Protein AF-A0A945VVZ1-F1 (afdb_monomer_lite)

pLDDT: mean 90.2, std 10.88, range [43.56, 98.75]

Sequence (310 aa):
MKSRSVLFFGVYSFISRQVDQIGAGGFLILLGKAYTLLTLLITFLLIPLILTVRIVRPLILIRFGRLRSYRIGHFSANTEYYLCNKELSVHKRTFDLFYCIPPVCNIQLKKMYGRIINISRFNALLYRCNRMLPGYKDHEVPLGEWRDVNNLLERTKPHISFTNEEERRGRDALCGIGLSDSADFILFHARDSEYLDSFLTKRPRNHWRYHDYRDSNINNYLAAAEALAERGYYAFRMGAIVKGALDTANPKIVDYAIKYRTDFLDIYLLNKCKFFLGAFSGITNSAYDLFRKPIACVNTTHIEHMWTWH

Foldseek 3Di:
DVPVVVVVVVVVVVVVVLVVQCVVPPPVSVVVVVVVVVLVVVLVVCLVVVVVQVVCVVVAQEAFEEAAQLFQLSNLQLLLLLVLCVVVDPDHRYAYAYEYDPPGPFPVSVVQVVVVHHYDPVSVSVLVSLVVDPPSVSRYRCSDDSDDPPCSLVVDAFPGDDDPVLVVVLQVLCVVLPDDPPAAAEEEEFDDCFVVCVSPVVDPPVVCVVVHLLGDDPVVCVVVQVVVVVVRYQYEYDDCTDDDFDDDPDSSDHPCNPPPDDSSNLVVCLQRHQAYEYADDSSNVSSCSRHNHHYNHPSDDDPPPDDDDD

Radius of gyration: 24.2 Å; chains: 1; bounding box: 57×60×81 Å

Secondary structure (DSSP, 8-state):
-HHHHHHHHHHHHHHHHHHHHHHHHHHHHHHHHHHHHHHHHHHHHTHHHHHHHHHTTTT-EEEEEEE-TTSHHHHHHHHHHHHHHHHHS----EEEEEEEPSSPS-HHHHHHHHTTSEE-STHHHHHHHHHTSTTGGGGB-----SS-TT-TTTSS-------HHHHHHHHHHHHHHT--TT--EEEEE---SHHHHHHTTTS-GGGTGGGGGG---GGGGHHHHHHHHHTT-EEEEP-SS-SS------TTEE-HHHHT--HHHHHHHHHH-S-EEESS-HHHHHHHHHH---EEE-S---SS------

Structure (mmCIF, N/CA/C/O backbone):
data_AF-A0A945VVZ1-F1
#
_entry.id   AF-A0A945VVZ1-F1
#
loop_
_atom_site.group_PDB
_atom_site.id
_atom_site.type_symbol
_atom_site.label_atom_id
_atom_site.label_alt_id
_atom_site.label_comp_id
_atom_site.label_asym_id
_atom_site.label_entity_id
_atom_site.label_seq_id
_atom_site.pdbx_PDB_ins_code
_atom_site.Cartn_x
_atom_site.Cartn_y
_atom_site.Cartn_z
_atom_site.occupancy
_atom_site.B_iso_or_equiv
_atom_site.auth_seq_id
_atom_site.auth_comp_id
_atom_site.auth_asym_id
_atom_site.auth_atom_id
_atom_site.pdbx_PDB_model_num
ATOM 1 N N . MET A 1 1 ? 13.118 7.404 -54.144 1.00 50.03 1 MET A N 1
ATOM 2 C CA . MET A 1 1 ? 12.901 8.847 -53.864 1.00 50.03 1 MET A CA 1
ATOM 3 C C . MET A 1 1 ? 11.669 9.175 -53.001 1.00 50.03 1 MET A C 1
ATOM 5 O O . MET A 1 1 ? 11.778 10.107 -52.221 1.00 50.03 1 MET A O 1
ATOM 9 N N . LYS A 1 2 ? 10.551 8.424 -53.031 1.00 49.69 2 LYS A N 1
ATOM 10 C CA . LYS A 1 2 ? 9.337 8.709 -52.214 1.00 49.69 2 LYS A CA 1
ATOM 11 C C . LYS A 1 2 ? 9.477 8.570 -50.679 1.00 49.69 2 LYS A C 1
ATOM 13 O O . LYS A 1 2 ? 8.672 9.124 -49.948 1.00 49.69 2 LYS A O 1
ATOM 18 N N . SER A 1 3 ? 10.483 7.850 -50.177 1.00 54.00 3 SER A N 1
ATOM 19 C CA . SER A 1 3 ? 10.661 7.591 -48.732 1.00 54.00 3 SER A CA 1
ATOM 20 C C . SER A 1 3 ? 11.303 8.767 -47.966 1.00 54.00 3 SER A C 1
ATOM 22 O O . SER A 1 3 ? 10.937 9.034 -46.823 1.00 54.00 3 SER A O 1
ATOM 24 N N . ARG A 1 4 ? 12.205 9.531 -48.604 1.00 50.53 4 ARG A N 1
ATOM 25 C CA . ARG A 1 4 ? 12.899 10.666 -47.961 1.00 50.53 4 ARG A CA 1
ATOM 26 C C . ARG A 1 4 ? 11.985 11.873 -47.720 1.00 50.53 4 ARG A C 1
ATOM 28 O O . ARG A 1 4 ? 12.127 12.531 -46.696 1.00 50.53 4 ARG A O 1
ATOM 35 N N . SER A 1 5 ? 11.034 12.140 -48.618 1.00 56.75 5 SER A N 1
ATOM 36 C CA . SER A 1 5 ? 10.092 13.263 -48.492 1.00 56.75 5 SER A CA 1
ATOM 37 C C . SER A 1 5 ? 9.084 13.068 -47.354 1.00 56.75 5 SER A C 1
ATOM 39 O O . SER A 1 5 ? 8.778 14.015 -46.636 1.00 56.75 5 SER A O 1
ATOM 41 N N . VAL A 1 6 ? 8.623 11.832 -47.135 1.00 61.12 6 VAL A N 1
ATOM 42 C CA . VAL A 1 6 ? 7.687 11.485 -46.051 1.00 61.12 6 VAL A CA 1
ATOM 43 C C . VAL A 1 6 ? 8.349 11.631 -44.678 1.00 61.12 6 VAL A C 1
ATOM 45 O O . VAL A 1 6 ? 7.742 12.170 -43.753 1.00 61.12 6 VAL A O 1
ATOM 48 N N . LEU A 1 7 ? 9.613 11.214 -44.549 1.00 61.84 7 LEU A N 1
ATOM 49 C CA . LEU A 1 7 ? 10.372 11.353 -43.304 1.00 61.84 7 LEU A CA 1
ATOM 50 C C . LEU A 1 7 ? 10.604 12.830 -42.947 1.00 61.84 7 LEU A C 1
ATOM 52 O O . LEU A 1 7 ? 10.419 13.227 -41.799 1.00 61.84 7 LEU A O 1
ATOM 56 N N . PHE A 1 8 ? 10.958 13.650 -43.940 1.00 64.19 8 PHE A N 1
ATOM 57 C CA . PHE A 1 8 ? 11.211 15.079 -43.753 1.00 64.19 8 PHE A CA 1
ATOM 58 C C . PHE A 1 8 ? 9.942 15.835 -43.324 1.00 64.19 8 PHE A C 1
ATOM 60 O O . PHE A 1 8 ? 9.977 16.622 -42.379 1.00 64.19 8 PHE A O 1
ATOM 67 N N . PHE A 1 9 ? 8.799 15.523 -43.945 1.00 69.31 9 PHE A N 1
ATOM 68 C CA . PHE A 1 9 ? 7.498 16.082 -43.566 1.00 69.31 9 PHE A CA 1
ATOM 69 C C . PHE A 1 9 ? 7.075 15.655 -42.148 1.00 69.31 9 PHE A C 1
ATOM 71 O O . PHE A 1 9 ? 6.573 16.461 -41.364 1.00 69.31 9 PHE A O 1
ATOM 78 N N . GLY A 1 10 ? 7.350 14.401 -41.776 1.00 73.75 10 GLY A N 1
ATOM 79 C CA . GLY A 1 10 ? 7.116 13.882 -40.427 1.00 73.75 10 GLY A CA 1
ATOM 80 C C . GLY A 1 10 ? 7.914 14.624 -39.351 1.00 73.75 10 GLY A C 1
ATOM 81 O O . GLY A 1 10 ? 7.343 15.046 -38.347 1.00 73.75 10 GLY A O 1
ATOM 82 N N . VAL A 1 11 ? 9.212 14.844 -39.575 1.00 78.25 11 VAL A N 1
ATOM 83 C CA . VAL A 1 11 ? 10.075 15.579 -38.633 1.00 78.25 11 VAL A CA 1
ATOM 84 C C . VAL A 1 11 ? 9.657 17.045 -38.525 1.00 78.25 11 VAL A C 1
ATOM 86 O O . VAL A 1 11 ? 9.516 17.554 -37.414 1.00 78.25 11 VAL A O 1
ATOM 89 N N . TYR A 1 12 ? 9.385 17.704 -39.652 1.00 82.12 12 TYR A N 1
ATOM 90 C CA . TYR A 1 12 ? 8.922 19.091 -39.662 1.00 82.12 12 TYR A CA 1
ATOM 91 C C . TYR A 1 12 ? 7.596 19.257 -38.906 1.00 82.12 12 TYR A C 1
ATOM 93 O O . TYR A 1 12 ? 7.497 20.088 -38.004 1.00 82.12 12 TYR A O 1
ATOM 101 N N . SER A 1 13 ? 6.603 18.405 -39.191 1.00 83.31 13 SER A N 1
ATOM 102 C CA . SER A 1 13 ? 5.312 18.432 -38.492 1.00 83.31 13 SER A CA 1
ATOM 103 C C . SER A 1 13 ? 5.450 18.164 -36.989 1.00 83.31 13 SER A C 1
ATOM 105 O O . SER A 1 13 ? 4.754 18.773 -36.177 1.00 83.31 13 SER A O 1
ATOM 107 N N . PHE A 1 14 ? 6.382 17.294 -36.585 1.00 85.94 14 PHE A N 1
ATOM 108 C CA . PHE A 1 14 ? 6.665 17.043 -35.177 1.00 85.94 14 PHE A CA 1
ATOM 109 C C . PHE A 1 14 ? 7.237 18.286 -34.488 1.00 85.94 14 PHE A C 1
ATOM 111 O O . PHE A 1 14 ? 6.738 18.650 -33.420 1.00 85.94 14 PHE A O 1
ATOM 118 N N . ILE A 1 15 ? 8.246 18.923 -35.097 1.00 86.00 15 ILE A N 1
ATOM 119 C CA . ILE A 1 15 ? 8.909 20.126 -34.573 1.00 86.00 15 ILE A CA 1
ATOM 120 C C . ILE A 1 15 ? 7.919 21.288 -34.489 1.00 86.00 15 ILE A C 1
ATOM 122 O O . ILE A 1 15 ? 7.818 21.888 -33.422 1.00 86.00 15 ILE A O 1
ATOM 126 N N . SER A 1 16 ? 7.135 21.543 -35.545 1.00 85.50 16 SER A N 1
ATOM 127 C CA . SER A 1 16 ? 6.101 22.590 -35.552 1.00 85.50 16 SER A CA 1
ATOM 128 C C . SER A 1 16 ? 5.159 22.434 -34.362 1.00 85.50 16 SER A C 1
ATOM 130 O O . SER A 1 16 ? 5.044 23.338 -33.546 1.00 85.50 16 SER A O 1
ATOM 132 N N . ARG A 1 17 ? 4.615 21.228 -34.144 1.00 87.25 17 ARG A N 1
ATOM 133 C CA . ARG A 1 17 ? 3.761 20.954 -32.977 1.00 87.25 17 ARG A CA 1
ATOM 134 C C . ARG A 1 17 ? 4.468 21.165 -31.638 1.00 87.25 17 ARG A C 1
ATOM 136 O O . ARG A 1 17 ? 3.804 21.494 -30.660 1.00 87.25 17 ARG A O 1
ATOM 143 N N . GLN A 1 18 ? 5.777 20.904 -31.536 1.00 88.06 18 GLN A N 1
ATOM 144 C CA . GLN A 1 18 ? 6.504 21.187 -30.292 1.00 88.06 18 GLN A CA 1
ATOM 145 C C . GLN A 1 18 ? 6.558 22.693 -30.033 1.00 88.06 18 GLN A C 1
ATOM 147 O O . GLN A 1 18 ? 6.323 23.099 -28.894 1.00 88.06 18 GLN A O 1
ATOM 152 N N . VAL A 1 19 ? 6.834 23.486 -31.073 1.00 86.12 19 VAL A N 1
ATOM 153 C CA . VAL A 1 19 ? 6.872 24.954 -31.020 1.00 86.12 19 VAL A CA 1
ATOM 154 C C . VAL A 1 19 ? 5.491 25.511 -30.685 1.00 86.12 19 VAL A C 1
ATOM 156 O O . VAL A 1 19 ? 5.383 26.274 -29.732 1.00 86.12 19 VAL A O 1
ATOM 159 N N . ASP A 1 20 ? 4.435 25.044 -31.355 1.00 88.62 20 ASP A N 1
ATOM 160 C CA . ASP A 1 20 ? 3.051 25.476 -31.110 1.00 88.62 20 ASP A CA 1
ATOM 161 C C . ASP A 1 20 ? 2.625 25.205 -29.660 1.00 88.62 20 ASP A C 1
ATOM 163 O O . ASP A 1 20 ? 2.043 26.056 -28.990 1.00 88.62 20 ASP A O 1
ATOM 167 N N . GLN A 1 21 ? 2.975 24.030 -29.126 1.00 87.06 21 GLN A N 1
ATOM 168 C CA . GLN A 1 21 ? 2.689 23.673 -27.735 1.00 87.06 21 GLN A CA 1
ATOM 169 C C . GLN A 1 21 ? 3.459 24.542 -26.733 1.00 87.06 21 GLN A C 1
ATOM 171 O O . GLN A 1 21 ? 2.907 24.896 -25.693 1.00 87.06 21 GLN A O 1
ATOM 176 N N . ILE A 1 22 ? 4.725 24.872 -27.013 1.00 89.31 22 ILE A N 1
ATOM 177 C CA . ILE A 1 22 ? 5.516 25.776 -26.161 1.00 89.31 22 ILE A CA 1
ATOM 178 C C . ILE A 1 22 ? 4.948 27.196 -26.233 1.00 89.31 22 ILE A C 1
ATOM 180 O O . ILE A 1 22 ? 4.816 27.837 -25.195 1.00 89.31 22 ILE A O 1
ATOM 184 N N . GLY A 1 23 ? 4.561 27.660 -27.423 1.00 84.81 23 GLY A N 1
ATOM 185 C CA . GLY A 1 23 ? 3.919 28.958 -27.616 1.00 84.81 23 GLY A CA 1
ATOM 186 C C . GLY A 1 23 ? 2.605 29.077 -26.843 1.00 84.81 23 GLY A C 1
ATOM 187 O O . GLY A 1 23 ? 2.380 30.081 -26.177 1.00 84.81 23 GLY A O 1
ATOM 188 N N . ALA A 1 24 ? 1.775 28.029 -26.853 1.00 87.06 24 ALA A N 1
ATOM 189 C CA . ALA A 1 24 ? 0.466 28.036 -26.199 1.00 87.06 24 ALA A CA 1
ATOM 190 C C . ALA A 1 24 ? 0.509 27.918 -24.662 1.00 87.06 24 ALA A C 1
ATOM 192 O O . ALA A 1 24 ? -0.365 28.461 -23.994 1.00 87.06 24 ALA A O 1
ATOM 193 N N . GLY A 1 25 ? 1.479 27.199 -24.079 1.00 82.19 25 GLY A N 1
ATOM 194 C CA . GLY A 1 25 ? 1.539 26.987 -22.619 1.00 82.19 25 GLY A CA 1
ATOM 195 C C . GLY A 1 25 ? 2.810 27.474 -21.924 1.00 82.19 25 GLY A C 1
ATOM 196 O O . GLY A 1 25 ? 3.023 27.170 -20.748 1.00 82.19 25 GLY A O 1
ATOM 197 N N . GLY A 1 26 ? 3.653 28.222 -22.634 1.00 89.69 26 GLY A N 1
ATOM 198 C CA . GLY A 1 26 ? 4.766 28.983 -22.080 1.00 89.69 26 GLY A CA 1
ATOM 199 C C . GLY A 1 26 ? 5.837 28.149 -21.370 1.00 89.69 26 GLY A C 1
ATOM 200 O O . GLY A 1 26 ? 6.126 26.995 -21.704 1.00 89.69 26 GLY A O 1
ATOM 201 N N . PHE A 1 27 ? 6.457 28.766 -20.362 1.00 86.69 27 PHE A N 1
ATOM 202 C CA . PHE A 1 27 ? 7.647 28.248 -19.682 1.00 86.69 27 PHE A CA 1
ATOM 203 C C . PHE A 1 27 ? 7.441 26.878 -19.009 1.00 86.69 27 PHE A C 1
ATOM 205 O O . PHE A 1 27 ? 8.331 26.029 -19.058 1.00 86.69 27 PHE A O 1
ATOM 212 N N . LEU A 1 28 ? 6.260 26.610 -18.438 1.00 87.12 28 LEU A N 1
ATOM 213 C CA . LEU A 1 28 ? 5.965 2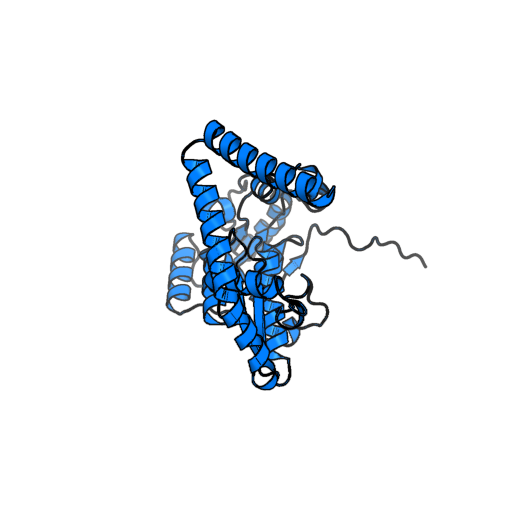5.322 -17.791 1.00 87.12 28 LEU A CA 1
ATOM 214 C C . LEU A 1 28 ? 5.981 24.155 -18.789 1.00 87.12 28 LEU A C 1
ATOM 216 O O . LEU A 1 28 ? 6.510 23.082 -18.485 1.00 87.12 28 LEU A O 1
ATOM 220 N N . ILE A 1 29 ? 5.449 24.365 -19.997 1.00 87.94 29 ILE A N 1
ATOM 221 C CA . ILE A 1 29 ? 5.486 23.353 -21.059 1.00 87.94 29 ILE A CA 1
ATOM 222 C C . ILE A 1 29 ? 6.916 23.153 -21.567 1.00 87.94 29 ILE A C 1
ATOM 224 O O . ILE A 1 29 ? 7.327 22.008 -21.778 1.00 87.94 29 ILE A O 1
ATOM 228 N N . LEU A 1 30 ? 7.692 24.232 -21.715 1.00 89.88 30 LEU A N 1
ATOM 229 C CA . LEU A 1 30 ? 9.104 24.146 -22.092 1.00 89.88 30 LEU A CA 1
ATOM 230 C C . LEU A 1 30 ? 9.905 23.307 -21.086 1.00 89.88 30 LEU A C 1
ATOM 232 O O . LEU A 1 30 ? 10.600 22.376 -21.493 1.00 89.88 30 LEU A O 1
ATOM 236 N N . LEU A 1 31 ? 9.759 23.570 -19.783 1.00 89.25 31 LEU A N 1
ATOM 237 C CA . LEU A 1 31 ? 10.413 22.791 -18.727 1.00 89.25 31 LEU A CA 1
ATOM 238 C C . LEU A 1 31 ? 10.023 21.308 -18.777 1.00 89.25 31 LEU A C 1
ATOM 240 O O . LEU A 1 31 ? 10.890 20.437 -18.703 1.00 89.25 31 LEU A O 1
ATOM 244 N N . GLY A 1 32 ? 8.733 21.002 -18.953 1.00 86.75 32 GLY A N 1
ATOM 245 C CA . GLY A 1 32 ? 8.260 19.621 -19.082 1.00 86.75 32 GLY A CA 1
ATOM 246 C C . GLY A 1 32 ? 8.867 18.893 -20.288 1.00 86.75 32 GLY A C 1
ATOM 247 O O . GLY A 1 32 ? 9.266 17.726 -20.188 1.00 86.75 32 GLY A O 1
ATOM 248 N N . LYS A 1 33 ? 8.997 19.584 -21.426 1.00 89.88 33 LYS A N 1
ATOM 249 C CA . LYS A 1 33 ? 9.641 19.049 -22.635 1.00 89.88 33 LYS A CA 1
ATOM 250 C C . LYS A 1 33 ? 11.148 18.870 -22.453 1.00 89.88 33 LYS A C 1
ATOM 252 O O . LYS A 1 33 ? 11.660 17.805 -22.791 1.00 89.88 33 LYS A O 1
ATOM 257 N N . ALA A 1 34 ? 11.841 19.844 -21.863 1.00 89.75 34 ALA A N 1
ATOM 258 C CA . ALA A 1 34 ? 13.269 19.755 -21.562 1.00 89.75 34 ALA A CA 1
ATOM 259 C C . ALA A 1 34 ? 13.573 18.585 -20.613 1.00 89.75 34 ALA A C 1
ATOM 261 O O . ALA A 1 34 ? 14.464 17.781 -20.883 1.00 89.75 34 ALA A O 1
ATOM 262 N N . TYR A 1 35 ? 12.770 18.413 -19.558 1.00 87.38 35 TYR A N 1
ATOM 263 C CA . TYR A 1 35 ? 12.861 17.267 -18.652 1.00 87.38 35 TYR A CA 1
ATOM 264 C C . TYR A 1 35 ? 12.659 15.931 -19.382 1.00 87.38 35 TYR A C 1
ATOM 266 O O . TYR A 1 35 ? 13.380 14.959 -19.137 1.00 87.38 35 TYR A O 1
ATOM 274 N N . THR A 1 36 ? 11.695 15.880 -20.305 1.00 86.81 36 THR A N 1
ATOM 275 C CA . THR A 1 36 ? 11.434 14.690 -21.125 1.00 86.81 36 THR A CA 1
ATOM 276 C C . THR A 1 36 ? 12.633 14.362 -22.014 1.00 86.81 36 THR A C 1
ATOM 278 O O . THR A 1 36 ? 13.080 13.216 -22.023 1.00 86.81 36 THR A O 1
ATOM 281 N N . LEU A 1 37 ? 13.195 15.358 -22.707 1.00 88.81 37 LEU A N 1
ATOM 282 C CA . LEU A 1 37 ? 14.376 15.186 -23.555 1.00 88.81 37 LEU A CA 1
ATOM 283 C C . LEU A 1 37 ? 15.589 14.721 -22.743 1.00 88.81 37 LEU A C 1
ATOM 285 O O . LEU A 1 37 ? 16.218 13.730 -23.103 1.00 88.81 37 LEU A O 1
ATOM 289 N N . LEU A 1 38 ? 15.872 15.373 -21.613 1.00 89.69 38 LEU A N 1
ATOM 290 C CA . LEU A 1 38 ? 16.958 14.984 -20.714 1.00 89.69 38 LEU A CA 1
ATOM 291 C C . LEU A 1 38 ? 16.802 13.532 -20.242 1.00 89.69 38 LEU A C 1
ATOM 293 O O . LEU A 1 38 ? 17.754 12.757 -20.260 1.00 89.69 38 LEU A O 1
ATOM 297 N N . THR A 1 39 ? 15.584 13.137 -19.873 1.00 85.69 39 THR A N 1
ATOM 298 C CA . THR A 1 39 ? 15.284 11.763 -19.457 1.00 85.69 39 THR A CA 1
ATOM 299 C C . THR A 1 39 ? 15.545 10.757 -20.582 1.00 85.69 39 THR A C 1
ATOM 301 O O . THR A 1 39 ? 16.066 9.673 -20.317 1.00 85.69 39 THR A O 1
ATOM 304 N N . LEU A 1 40 ? 15.209 11.095 -21.831 1.00 86.94 40 LEU A N 1
ATOM 305 C CA . LEU A 1 40 ? 15.495 10.250 -22.995 1.00 86.94 40 LEU A CA 1
ATOM 306 C C . LEU A 1 40 ? 17.001 10.130 -23.251 1.00 86.94 40 LEU A C 1
ATOM 308 O O . LEU A 1 40 ? 17.485 9.017 -23.448 1.00 86.94 40 LEU A O 1
ATOM 312 N N . LEU A 1 41 ? 17.742 11.239 -23.178 1.00 90.12 41 LEU A N 1
ATOM 313 C CA . LEU A 1 41 ? 19.199 11.247 -23.346 1.00 90.12 41 LEU A CA 1
ATOM 314 C C . LEU A 1 41 ? 19.886 10.373 -22.293 1.00 90.12 41 LEU A C 1
ATOM 316 O O . LEU A 1 41 ? 20.670 9.496 -22.642 1.00 90.12 41 LEU A O 1
ATOM 320 N N . ILE A 1 42 ? 19.526 10.535 -21.016 1.00 90.44 42 ILE A N 1
ATOM 321 C CA . ILE A 1 42 ? 20.054 9.697 -19.928 1.00 90.44 42 ILE A CA 1
ATOM 322 C C . ILE A 1 42 ? 19.704 8.222 -20.159 1.00 90.44 42 ILE A C 1
ATOM 324 O O . ILE A 1 42 ? 20.546 7.353 -19.956 1.00 90.44 42 ILE A O 1
ATOM 328 N N . THR A 1 43 ? 18.484 7.923 -20.613 1.00 87.69 43 THR A N 1
ATOM 329 C CA . THR A 1 43 ? 18.073 6.541 -20.918 1.00 87.69 43 THR A CA 1
ATOM 330 C C . THR A 1 43 ? 18.971 5.935 -22.002 1.00 87.69 43 THR A C 1
ATOM 332 O O . THR A 1 43 ? 19.427 4.805 -21.858 1.00 87.69 43 THR A O 1
ATOM 335 N N . PHE A 1 44 ? 19.294 6.689 -23.056 1.00 88.19 44 PHE A N 1
ATOM 336 C CA . PHE A 1 44 ? 20.191 6.218 -24.111 1.00 88.19 44 PHE A CA 1
ATOM 337 C C . PHE A 1 44 ? 21.624 5.995 -23.601 1.00 88.19 44 PHE A C 1
ATOM 339 O O . PHE A 1 44 ? 22.229 4.963 -23.887 1.00 88.19 44 PHE A O 1
ATOM 346 N N . LEU A 1 45 ? 22.136 6.911 -22.773 1.00 92.81 45 LEU A N 1
ATOM 347 C CA . LEU A 1 45 ? 23.463 6.801 -22.154 1.00 92.81 45 LEU A CA 1
ATOM 348 C C . LEU A 1 45 ? 23.606 5.587 -21.224 1.00 92.81 45 LEU A C 1
ATOM 350 O O . LEU A 1 45 ? 24.711 5.093 -21.024 1.00 92.81 45 LEU A O 1
ATOM 354 N N . LEU A 1 46 ? 22.502 5.085 -20.669 1.00 94.75 46 LEU A N 1
ATOM 355 C CA . LEU A 1 46 ? 22.488 3.916 -19.788 1.00 94.75 46 LEU A CA 1
ATOM 356 C C . LEU A 1 46 ? 22.364 2.578 -20.541 1.00 94.75 46 LEU A C 1
ATOM 358 O O . LEU A 1 46 ? 22.454 1.523 -19.913 1.00 94.75 46 LEU A O 1
ATOM 362 N N . ILE A 1 47 ? 22.197 2.573 -21.869 1.00 93.88 47 ILE A N 1
ATOM 363 C CA . ILE A 1 47 ? 22.106 1.331 -22.657 1.00 93.88 47 ILE A CA 1
ATOM 364 C C . ILE A 1 47 ? 23.360 0.446 -22.510 1.00 93.88 47 ILE A C 1
ATOM 366 O O . ILE A 1 47 ? 23.182 -0.748 -22.250 1.00 93.88 47 ILE A O 1
ATOM 370 N N . PRO A 1 48 ? 24.605 0.965 -22.599 1.00 95.88 48 PRO A N 1
ATOM 371 C CA . PRO A 1 48 ? 25.806 0.151 -22.399 1.00 95.88 48 PRO A CA 1
ATOM 372 C C . PRO A 1 48 ? 25.830 -0.551 -21.037 1.00 95.88 48 PRO A C 1
ATOM 374 O O . PRO A 1 48 ? 26.181 -1.724 -20.956 1.00 95.88 48 PRO A O 1
ATOM 377 N N . LEU A 1 49 ? 25.360 0.120 -19.979 1.00 95.81 49 LEU A N 1
ATOM 378 C CA . LEU A 1 49 ? 25.239 -0.480 -18.650 1.00 95.81 49 LEU A CA 1
ATOM 379 C C . LEU A 1 49 ? 24.272 -1.676 -18.651 1.00 95.81 49 LEU A C 1
ATOM 381 O O . LEU A 1 49 ? 24.570 -2.707 -18.050 1.00 95.81 49 LEU A O 1
ATOM 385 N N . ILE A 1 50 ? 23.132 -1.578 -19.342 1.00 96.75 50 ILE A N 1
ATOM 386 C CA . ILE A 1 50 ? 22.190 -2.702 -19.460 1.00 96.75 50 ILE A CA 1
ATOM 387 C C . ILE A 1 50 ? 22.780 -3.854 -20.284 1.00 96.75 50 ILE A C 1
ATOM 389 O O . ILE A 1 50 ? 22.520 -5.019 -19.979 1.00 96.75 50 ILE A O 1
ATOM 393 N N . LEU A 1 51 ? 23.588 -3.567 -21.306 1.00 96.50 51 LEU A N 1
ATOM 394 C CA . LEU A 1 51 ? 24.301 -4.613 -22.042 1.00 96.50 51 LEU A CA 1
ATOM 395 C C . LEU A 1 51 ? 25.289 -5.347 -21.127 1.00 96.50 51 LEU A C 1
ATOM 397 O O . LEU A 1 51 ? 25.281 -6.577 -21.106 1.00 96.50 51 LEU A O 1
ATOM 401 N N . THR A 1 52 ? 26.037 -4.627 -20.286 1.00 96.25 52 THR A N 1
ATOM 402 C CA . THR A 1 52 ? 26.891 -5.234 -19.250 1.00 96.25 52 THR A CA 1
ATOM 403 C C . THR A 1 52 ? 26.082 -6.109 -18.292 1.00 96.25 52 THR A C 1
ATOM 405 O O . THR A 1 52 ? 26.466 -7.245 -18.024 1.00 96.25 52 THR A O 1
ATOM 408 N N . VAL A 1 53 ? 24.914 -5.640 -17.835 1.00 96.12 53 VAL A N 1
ATOM 409 C CA . VAL A 1 53 ? 23.993 -6.435 -16.999 1.00 96.12 53 VAL A CA 1
ATOM 410 C C . VAL A 1 53 ? 23.611 -7.764 -17.668 1.00 96.12 53 VAL A C 1
ATOM 412 O O . VAL A 1 53 ? 23.529 -8.792 -16.997 1.00 96.12 53 VAL A O 1
ATOM 415 N N . ARG A 1 54 ? 23.401 -7.770 -18.988 1.00 96.12 54 ARG A N 1
ATOM 416 C CA . ARG A 1 54 ? 23.055 -8.983 -19.747 1.00 96.12 54 ARG A CA 1
ATOM 417 C C . ARG A 1 54 ? 24.238 -9.927 -19.918 1.00 96.12 54 ARG A C 1
ATOM 419 O O . ARG A 1 54 ? 24.048 -11.134 -19.820 1.00 96.12 54 ARG A O 1
ATOM 426 N N . ILE A 1 55 ? 25.441 -9.394 -20.125 1.00 96.75 55 ILE A N 1
ATOM 427 C CA . ILE A 1 55 ? 26.679 -10.186 -20.210 1.00 96.75 55 ILE A CA 1
ATOM 428 C C . ILE A 1 55 ? 26.948 -10.908 -18.882 1.00 96.75 55 ILE A C 1
ATOM 430 O O . ILE A 1 55 ? 27.362 -12.062 -18.880 1.00 96.75 55 ILE A O 1
ATOM 434 N N . VAL A 1 56 ? 26.646 -10.265 -17.750 1.00 95.75 56 VAL A N 1
ATOM 435 C CA . VAL A 1 56 ? 26.854 -10.820 -16.400 1.00 95.75 56 VAL A CA 1
ATOM 436 C C . VAL A 1 56 ? 25.788 -11.861 -16.000 1.00 95.75 56 VAL A C 1
ATOM 438 O O . VAL A 1 56 ? 25.975 -12.588 -15.021 1.00 95.75 56 VAL A O 1
ATOM 441 N N . ARG A 1 57 ? 24.705 -12.016 -16.780 1.00 94.25 57 ARG A N 1
ATOM 442 C CA . ARG A 1 57 ? 23.590 -12.951 -16.516 1.00 94.25 57 ARG A CA 1
ATOM 443 C C . ARG A 1 57 ? 24.012 -14.371 -16.098 1.00 94.25 57 ARG A C 1
ATOM 445 O O . ARG A 1 57 ? 23.366 -14.890 -15.187 1.00 94.25 57 ARG A O 1
ATOM 452 N N . PRO A 1 58 ? 25.030 -15.021 -16.706 1.00 93.69 58 PRO A N 1
ATOM 453 C CA . PRO A 1 58 ? 25.438 -16.372 -16.310 1.00 93.69 58 PRO A CA 1
ATOM 454 C C . PRO A 1 58 ? 25.938 -16.467 -14.860 1.00 93.69 58 PRO A C 1
ATOM 456 O O . PRO A 1 58 ? 25.867 -17.534 -14.258 1.00 93.69 58 PRO A O 1
ATOM 459 N N . LEU A 1 59 ? 26.426 -15.360 -14.290 1.00 94.00 59 LEU A N 1
ATOM 460 C CA . LEU A 1 59 ? 26.930 -15.292 -12.917 1.00 94.00 59 LEU A CA 1
ATOM 461 C C . LEU A 1 59 ? 25.830 -14.884 -11.931 1.00 94.00 59 LEU A C 1
ATOM 463 O O . LEU A 1 59 ? 25.687 -15.487 -10.862 1.00 94.00 59 LEU A O 1
ATOM 467 N N . ILE A 1 60 ? 25.066 -13.849 -12.289 1.00 95.19 60 ILE A N 1
ATOM 468 C CA . ILE A 1 60 ? 23.969 -13.304 -11.491 1.00 95.19 60 ILE A CA 1
ATOM 469 C C . ILE A 1 60 ? 22.903 -12.691 -12.401 1.00 95.19 60 ILE A C 1
ATOM 471 O O . ILE A 1 60 ? 23.184 -11.873 -13.277 1.00 95.19 60 ILE A O 1
ATOM 475 N N . LEU A 1 61 ? 21.644 -13.059 -12.171 1.00 95.62 61 LEU A N 1
ATOM 476 C CA . LEU A 1 61 ? 20.516 -12.507 -12.908 1.00 95.62 61 LEU A CA 1
ATOM 477 C C . LEU A 1 61 ? 20.032 -11.219 -12.231 1.00 95.62 61 LEU A C 1
ATOM 479 O O . LEU A 1 61 ? 19.316 -11.258 -11.230 1.00 95.62 61 LEU A O 1
ATOM 483 N N . ILE A 1 62 ? 20.405 -10.070 -12.790 1.00 97.31 62 ILE A N 1
ATOM 484 C CA . ILE A 1 62 ? 19.903 -8.770 -12.327 1.00 97.31 62 ILE A CA 1
ATOM 485 C C . ILE A 1 62 ? 18.545 -8.499 -12.977 1.00 97.31 62 ILE A C 1
ATOM 487 O O . ILE A 1 62 ? 18.436 -8.528 -14.204 1.00 97.31 62 ILE A O 1
ATOM 491 N N . ARG A 1 63 ? 17.515 -8.219 -12.175 1.00 97.25 63 ARG A N 1
ATOM 492 C CA . ARG A 1 63 ? 16.148 -7.963 -12.654 1.00 97.25 63 ARG A CA 1
ATOM 493 C C . ARG A 1 63 ? 15.631 -6.615 -12.177 1.00 97.25 63 ARG A C 1
ATOM 495 O O . ARG A 1 63 ? 15.999 -6.127 -11.111 1.00 97.25 63 ARG A O 1
ATOM 502 N N . PHE A 1 64 ? 14.719 -6.042 -12.950 1.00 97.75 64 PHE A N 1
ATOM 503 C CA . PHE A 1 64 ? 14.102 -4.750 -12.684 1.00 97.75 64 PHE A CA 1
ATOM 504 C C . PHE A 1 64 ? 12.610 -4.928 -12.397 1.00 97.75 64 PHE A C 1
ATOM 506 O O . PHE A 1 64 ? 11.856 -5.447 -13.222 1.00 97.75 64 PHE A O 1
ATOM 513 N N . GLY A 1 65 ? 12.175 -4.508 -11.213 1.00 96.50 65 GLY A N 1
ATOM 514 C CA . GLY A 1 65 ? 10.806 -4.649 -10.737 1.00 96.50 65 GLY A CA 1
ATOM 515 C C . GLY A 1 65 ? 10.079 -3.315 -10.617 1.00 96.50 65 GLY A C 1
ATOM 516 O O . GLY A 1 65 ? 10.633 -2.299 -10.193 1.00 96.50 65 GLY A O 1
ATOM 517 N N . ARG A 1 66 ? 8.793 -3.322 -10.964 1.00 96.12 66 ARG A N 1
ATOM 518 C CA . ARG A 1 66 ? 7.938 -2.134 -10.938 1.00 96.12 66 ARG A CA 1
ATOM 519 C C . ARG A 1 66 ? 6.805 -2.302 -9.927 1.00 96.12 66 ARG A C 1
ATOM 521 O O . ARG A 1 66 ? 5.762 -2.867 -10.252 1.00 96.12 66 ARG A O 1
ATOM 528 N N . LEU A 1 67 ? 6.991 -1.765 -8.724 1.00 97.06 67 LEU A N 1
ATOM 529 C CA . LEU A 1 67 ? 6.029 -1.900 -7.630 1.00 97.06 67 LEU A CA 1
ATOM 530 C C . LEU A 1 67 ? 4.753 -1.107 -7.934 1.00 97.06 67 LEU A C 1
ATOM 532 O O . LEU A 1 67 ? 4.808 0.093 -8.223 1.00 97.06 67 LEU A O 1
ATOM 536 N N . ARG A 1 68 ? 3.592 -1.768 -7.842 1.00 95.50 68 ARG A N 1
ATOM 537 C CA . ARG A 1 68 ? 2.260 -1.167 -8.037 1.00 95.50 68 ARG A CA 1
ATOM 538 C C . ARG A 1 68 ? 1.857 -0.310 -6.826 1.00 95.50 68 ARG A C 1
ATOM 540 O O . ARG A 1 68 ? 0.857 -0.565 -6.172 1.00 95.50 68 ARG A O 1
ATOM 547 N N . SER A 1 69 ? 2.635 0.731 -6.544 1.00 95.62 69 SER A N 1
ATOM 548 C CA . SER A 1 69 ? 2.531 1.556 -5.332 1.00 95.62 69 SER A CA 1
ATOM 549 C C . SER A 1 69 ? 1.451 2.634 -5.357 1.00 95.62 69 SER A C 1
ATOM 551 O O . SER A 1 69 ? 1.400 3.449 -4.448 1.00 95.62 69 SER A O 1
ATOM 553 N N . TYR A 1 70 ? 0.609 2.675 -6.384 1.00 93.19 70 TYR A N 1
ATOM 554 C CA . TYR A 1 70 ? -0.392 3.727 -6.570 1.00 93.19 70 TYR A CA 1
ATOM 555 C C . TYR A 1 70 ? -1.734 3.436 -5.886 1.00 93.19 70 TYR A C 1
ATOM 557 O O . TYR A 1 70 ? -2.544 4.342 -5.732 1.00 93.19 70 TYR A O 1
ATOM 565 N N . ARG A 1 71 ? -1.967 2.194 -5.442 1.00 93.00 71 ARG A N 1
ATOM 566 C CA . ARG A 1 71 ? -3.119 1.790 -4.618 1.00 93.00 71 ARG A CA 1
ATOM 567 C C . ARG A 1 71 ? -2.661 0.791 -3.567 1.00 93.00 71 ARG A C 1
ATOM 569 O O . ARG A 1 71 ? -1.930 -0.138 -3.905 1.00 93.00 71 ARG A O 1
ATOM 576 N N . ILE A 1 72 ? -3.138 0.944 -2.332 1.00 95.38 72 ILE A N 1
ATOM 577 C CA . ILE A 1 72 ? -2.590 0.213 -1.181 1.00 95.38 72 ILE A CA 1
ATOM 578 C C . ILE A 1 72 ? -2.731 -1.305 -1.304 1.00 95.38 72 ILE A C 1
ATOM 580 O O . ILE A 1 72 ? -1.745 -1.997 -1.097 1.00 95.38 72 ILE A O 1
ATOM 584 N N . GLY A 1 73 ? -3.876 -1.807 -1.781 1.00 93.81 73 GLY A N 1
ATOM 585 C CA . GLY A 1 73 ? -4.088 -3.250 -1.944 1.00 93.81 73 GLY A CA 1
ATOM 586 C C . GLY A 1 73 ? -3.136 -3.904 -2.949 1.00 93.81 73 GLY A C 1
ATOM 587 O O . GLY A 1 73 ? -2.651 -5.002 -2.721 1.00 93.81 73 GLY A O 1
ATOM 588 N N . HIS A 1 74 ? -2.803 -3.218 -4.049 1.00 94.31 74 HIS A N 1
ATOM 589 C CA . HIS A 1 74 ? -1.773 -3.725 -4.961 1.00 94.31 74 HIS A CA 1
ATOM 590 C C . HIS A 1 74 ? -0.376 -3.573 -4.372 1.00 94.31 74 HIS A C 1
ATOM 592 O O . HIS A 1 74 ? 0.481 -4.429 -4.572 1.00 94.31 74 HIS A O 1
ATOM 598 N N . PHE A 1 75 ? -0.125 -2.473 -3.663 1.00 96.69 75 PHE A N 1
ATOM 599 C CA . PHE A 1 75 ? 1.185 -2.251 -3.086 1.00 96.69 75 PHE A CA 1
ATOM 600 C C . PHE A 1 75 ? 1.509 -3.296 -2.011 1.00 96.69 75 PHE A C 1
ATOM 602 O O . PHE A 1 75 ? 2.635 -3.786 -2.004 1.00 96.69 75 PHE A O 1
ATOM 609 N N . SER A 1 76 ? 0.529 -3.674 -1.181 1.00 96.25 76 SER A N 1
ATOM 610 C CA . SER A 1 76 ? 0.650 -4.753 -0.199 1.00 96.25 76 SER A CA 1
ATOM 611 C C . SER A 1 76 ? 0.753 -6.119 -0.871 1.00 96.25 76 SER A C 1
ATOM 613 O O . SER A 1 76 ? 1.805 -6.746 -0.797 1.00 96.25 76 SER A O 1
ATOM 615 N N . ALA A 1 77 ? -0.294 -6.550 -1.584 1.00 95.12 77 ALA A N 1
ATOM 616 C CA . ALA A 1 77 ? -0.406 -7.914 -2.095 1.00 95.12 77 ALA A CA 1
ATOM 617 C C . ALA A 1 77 ? 0.743 -8.261 -3.048 1.00 95.12 77 ALA A C 1
ATOM 619 O O . ALA A 1 77 ? 1.497 -9.200 -2.818 1.00 95.12 77 ALA A O 1
ATOM 620 N N . ASN A 1 78 ? 0.948 -7.458 -4.099 1.00 95.50 78 ASN A N 1
ATOM 621 C CA . ASN A 1 78 ? 1.931 -7.790 -5.132 1.00 95.50 78 ASN A CA 1
ATOM 622 C C . ASN A 1 78 ? 3.368 -7.813 -4.581 1.00 95.50 78 ASN A C 1
ATOM 624 O O . ASN A 1 78 ? 4.192 -8.593 -5.061 1.00 95.50 78 ASN A O 1
ATOM 628 N N . THR A 1 79 ? 3.677 -6.950 -3.608 1.00 96.62 79 THR A N 1
ATOM 629 C CA . THR A 1 79 ? 5.021 -6.877 -3.021 1.00 96.62 79 THR A CA 1
ATOM 630 C C . THR A 1 79 ? 5.234 -7.994 -2.008 1.00 96.62 79 THR A C 1
ATOM 632 O O . THR A 1 79 ? 6.256 -8.671 -2.085 1.00 96.62 79 THR A O 1
ATOM 635 N N . GLU A 1 80 ? 4.272 -8.243 -1.115 1.00 96.69 80 GLU A N 1
ATOM 636 C CA . GLU A 1 80 ? 4.368 -9.345 -0.156 1.00 96.69 80 GLU A CA 1
ATOM 637 C C . GLU A 1 80 ? 4.449 -10.695 -0.870 1.00 96.69 80 GLU A C 1
ATOM 639 O O . GLU A 1 80 ? 5.298 -11.514 -0.532 1.00 96.69 80 GLU A O 1
ATOM 644 N N . TYR A 1 81 ? 3.636 -10.934 -1.900 1.00 95.38 81 TYR A N 1
ATOM 645 C CA . TYR A 1 81 ? 3.647 -12.222 -2.603 1.00 95.38 81 TYR A CA 1
ATOM 646 C C . TYR A 1 81 ? 4.974 -12.447 -3.315 1.00 95.38 81 TYR A C 1
ATOM 648 O O . TYR A 1 81 ? 5.458 -13.574 -3.401 1.00 95.38 81 TYR A O 1
ATOM 656 N N . TYR A 1 82 ? 5.597 -11.378 -3.813 1.00 95.31 82 TYR A N 1
ATOM 657 C CA . TYR A 1 82 ? 6.955 -11.455 -4.328 1.00 95.31 82 TYR A CA 1
ATOM 658 C C . TYR A 1 82 ? 7.958 -11.846 -3.232 1.00 95.31 82 TYR A C 1
ATOM 660 O O . TYR A 1 82 ? 8.799 -12.707 -3.485 1.00 95.31 82 TYR A O 1
ATOM 668 N N . LEU A 1 83 ? 7.864 -11.262 -2.033 1.00 95.62 83 LEU A N 1
ATOM 669 C CA . LEU A 1 83 ? 8.737 -11.609 -0.908 1.00 95.62 83 LEU A CA 1
ATOM 670 C C . LEU A 1 83 ? 8.543 -13.069 -0.485 1.00 95.62 83 LEU A C 1
ATOM 672 O O . LEU A 1 83 ? 9.523 -13.802 -0.413 1.00 95.62 83 LEU A O 1
ATOM 676 N N . CYS A 1 84 ? 7.294 -13.523 -0.366 1.00 94.94 84 CYS A N 1
ATOM 677 C CA . CYS A 1 84 ? 6.977 -14.912 -0.040 1.00 94.94 84 CYS A CA 1
ATOM 678 C C . CYS A 1 84 ? 7.523 -15.880 -1.096 1.00 94.94 84 CYS A C 1
ATOM 680 O O . CYS A 1 84 ? 8.170 -16.869 -0.772 1.00 94.94 84 CYS A O 1
ATOM 682 N N . ASN A 1 85 ? 7.317 -15.584 -2.384 1.00 93.00 85 ASN A N 1
ATOM 683 C CA . ASN A 1 85 ? 7.890 -16.394 -3.458 1.00 93.00 85 ASN A CA 1
ATOM 684 C C . ASN A 1 85 ? 9.416 -16.408 -3.397 1.00 93.00 85 ASN A C 1
ATOM 686 O O . ASN A 1 85 ? 10.022 -17.437 -3.678 1.00 93.00 85 ASN A O 1
ATOM 690 N N . LYS A 1 86 ? 10.046 -15.278 -3.064 1.00 92.12 86 LYS A N 1
ATOM 691 C CA . LYS A 1 86 ? 11.500 -15.179 -2.951 1.00 92.12 86 LYS A CA 1
ATOM 692 C C . LYS A 1 86 ? 12.036 -16.005 -1.784 1.00 92.12 86 LYS A C 1
ATOM 694 O O . LYS A 1 86 ? 13.050 -16.666 -1.972 1.00 92.12 86 LYS A O 1
ATOM 699 N N . GLU A 1 87 ? 11.357 -15.993 -0.641 1.00 93.38 87 GLU A N 1
ATOM 700 C CA . GLU A 1 87 ? 11.674 -16.825 0.527 1.00 93.38 87 GLU A CA 1
ATOM 701 C C . GLU A 1 87 ? 11.538 -18.319 0.200 1.00 93.38 87 GLU A C 1
ATOM 703 O O . GLU A 1 87 ? 12.427 -19.108 0.506 1.00 93.38 87 GLU A O 1
ATOM 708 N N . LEU A 1 88 ? 10.459 -18.701 -0.487 1.00 92.56 88 LEU A N 1
ATOM 709 C CA . LEU A 1 88 ? 10.153 -20.097 -0.813 1.00 92.56 88 LEU A CA 1
ATOM 710 C C . LEU A 1 88 ? 10.906 -20.633 -2.045 1.00 92.56 88 LEU A C 1
ATOM 712 O O . LEU A 1 88 ? 10.856 -21.831 -2.326 1.00 92.56 88 LEU A O 1
ATOM 716 N N . SER A 1 89 ? 11.575 -19.773 -2.818 1.00 88.38 89 SER A N 1
ATOM 717 C CA . SER A 1 89 ? 12.301 -20.178 -4.026 1.00 88.38 89 SER A CA 1
ATOM 718 C C . SER A 1 89 ? 13.682 -20.739 -3.694 1.00 88.38 89 SER A C 1
ATOM 720 O O . SER A 1 89 ? 14.510 -20.070 -3.081 1.00 88.38 89 SER A O 1
ATOM 722 N N . VAL A 1 90 ? 13.992 -21.925 -4.220 1.00 73.56 90 VAL A N 1
ATOM 723 C CA . VAL A 1 90 ? 15.326 -22.528 -4.094 1.00 73.56 90 VAL A CA 1
ATOM 724 C C . VAL A 1 90 ? 16.325 -21.813 -5.019 1.00 73.56 90 VAL A C 1
ATOM 726 O O . VAL A 1 90 ? 16.171 -21.800 -6.240 1.00 73.56 90 VAL A O 1
ATOM 729 N N . HIS A 1 91 ? 17.337 -21.191 -4.407 1.00 61.81 91 HIS A N 1
ATOM 730 C CA . HIS A 1 91 ? 18.625 -20.750 -4.966 1.00 61.81 91 HIS A CA 1
ATOM 731 C C . HIS A 1 91 ? 18.663 -20.318 -6.446 1.00 61.81 91 HIS A C 1
ATOM 733 O O . HIS A 1 91 ? 19.405 -20.878 -7.255 1.00 61.81 91 HIS A O 1
ATOM 739 N N . LYS A 1 92 ? 17.978 -19.222 -6.795 1.00 69.12 92 LYS A N 1
ATOM 740 C CA . LYS A 1 92 ? 18.361 -18.427 -7.975 1.00 69.12 92 LYS A CA 1
ATOM 741 C C . LYS A 1 92 ? 19.254 -17.271 -7.529 1.00 69.12 92 LYS A C 1
ATOM 743 O O . LYS A 1 92 ? 18.848 -16.463 -6.698 1.00 69.12 92 LYS A O 1
ATOM 748 N N . ARG A 1 93 ? 20.467 -17.171 -8.089 1.00 88.69 93 ARG A N 1
ATOM 749 C CA . ARG A 1 93 ? 21.360 -16.011 -7.906 1.00 88.69 93 ARG A CA 1
ATOM 750 C C . ARG A 1 93 ? 20.752 -14.800 -8.616 1.00 88.69 93 ARG A C 1
ATOM 752 O O . ARG A 1 93 ? 21.102 -14.506 -9.757 1.00 88.69 93 ARG A O 1
ATOM 759 N N . THR A 1 94 ? 19.789 -14.144 -7.972 1.00 93.38 94 THR A N 1
ATOM 760 C CA . THR A 1 94 ? 19.092 -12.972 -8.515 1.00 93.38 94 THR A CA 1
ATOM 761 C C . THR A 1 94 ? 19.367 -11.727 -7.695 1.00 93.38 94 THR A C 1
ATOM 763 O O . THR A 1 94 ? 19.323 -11.770 -6.465 1.00 93.38 94 THR A O 1
ATOM 766 N N . PHE A 1 95 ? 19.554 -10.603 -8.378 1.00 95.44 95 PHE A N 1
ATOM 767 C CA . PHE A 1 95 ? 19.646 -9.289 -7.755 1.00 95.44 95 PHE A CA 1
ATOM 768 C C . PHE A 1 95 ? 18.550 -8.379 -8.301 1.00 95.44 95 PHE A C 1
ATOM 770 O O . PHE A 1 95 ? 18.523 -8.056 -9.486 1.00 95.44 95 PHE A O 1
ATOM 777 N N . ASP A 1 96 ? 17.620 -7.989 -7.436 1.00 97.00 96 ASP A N 1
ATOM 778 C CA . ASP A 1 96 ? 16.368 -7.365 -7.853 1.00 97.00 96 ASP A CA 1
ATOM 779 C C . ASP A 1 96 ? 16.340 -5.887 -7.472 1.00 97.00 96 ASP A C 1
ATOM 781 O O . ASP A 1 96 ? 16.470 -5.525 -6.301 1.00 97.00 96 ASP A O 1
ATOM 785 N N . LEU A 1 97 ? 16.148 -5.039 -8.477 1.00 98.19 97 LEU A N 1
ATOM 786 C CA . LEU A 1 97 ? 16.131 -3.587 -8.369 1.00 98.19 97 LEU A CA 1
ATOM 787 C C . LEU A 1 97 ? 14.720 -3.064 -8.617 1.00 98.19 97 LEU A C 1
ATOM 789 O O . LEU A 1 97 ? 14.166 -3.232 -9.702 1.00 98.19 97 LEU A O 1
ATOM 793 N N . PHE A 1 98 ? 14.135 -2.391 -7.631 1.00 98.44 98 PHE A N 1
ATOM 794 C CA . PHE A 1 98 ? 12.748 -1.938 -7.676 1.00 98.44 98 PHE A CA 1
ATOM 795 C C . PHE A 1 98 ? 12.612 -0.427 -7.775 1.00 98.44 98 PHE A C 1
ATOM 797 O O . PHE A 1 98 ? 13.437 0.335 -7.272 1.00 98.44 98 PHE A O 1
ATOM 804 N N . TYR A 1 99 ? 11.501 0.013 -8.358 1.00 98.06 99 TYR A N 1
ATOM 805 C CA . TYR A 1 99 ? 11.011 1.377 -8.209 1.00 98.06 99 TYR A CA 1
ATOM 806 C C . TYR A 1 99 ? 9.499 1.397 -7.967 1.00 98.06 99 TYR A C 1
ATOM 808 O O . TYR A 1 99 ? 8.763 0.506 -8.394 1.00 98.06 99 TYR A O 1
ATOM 816 N N . CYS A 1 100 ? 9.036 2.444 -7.288 1.00 98.12 100 CYS A N 1
ATOM 817 C CA . CYS A 1 100 ? 7.620 2.715 -7.062 1.00 98.12 100 CYS A CA 1
ATOM 818 C C . CYS A 1 100 ? 7.002 3.432 -8.269 1.00 98.12 100 CYS A C 1
ATOM 820 O O . CYS A 1 100 ? 7.525 4.462 -8.704 1.00 98.12 100 CYS A O 1
ATOM 822 N N . ILE A 1 101 ? 5.867 2.943 -8.774 1.00 95.31 101 ILE A N 1
ATOM 823 C CA . ILE A 1 101 ? 5.032 3.715 -9.703 1.00 95.31 101 ILE A CA 1
ATOM 824 C C . ILE A 1 101 ? 4.398 4.893 -8.937 1.00 95.31 101 ILE A C 1
ATOM 826 O O . ILE A 1 101 ? 3.684 4.651 -7.962 1.00 95.31 101 ILE A O 1
ATOM 830 N N . PRO A 1 102 ? 4.617 6.152 -9.355 1.00 92.19 102 PRO A N 1
ATOM 831 C CA . PRO A 1 102 ? 3.969 7.302 -8.735 1.00 92.19 102 PRO A CA 1
ATOM 832 C C . PRO A 1 102 ? 2.480 7.425 -9.138 1.00 92.19 102 PRO A C 1
ATOM 834 O O . PRO A 1 102 ? 2.116 6.995 -10.235 1.00 92.19 102 PRO A O 1
ATOM 837 N N . PRO A 1 103 ? 1.639 8.074 -8.310 1.00 93.69 103 PRO A N 1
ATOM 838 C CA . PRO A 1 103 ? 1.948 8.519 -6.948 1.00 93.69 103 PRO A CA 1
ATOM 839 C C . PRO A 1 103 ? 2.092 7.320 -5.996 1.00 93.69 103 PRO A C 1
ATOM 841 O O . PRO A 1 103 ? 1.582 6.242 -6.274 1.00 93.69 103 PRO A O 1
ATOM 844 N N . VAL A 1 104 ? 2.822 7.489 -4.894 1.00 96.06 104 VAL A N 1
ATOM 845 C CA . VAL A 1 104 ? 2.952 6.443 -3.867 1.00 96.06 104 VAL A CA 1
ATOM 846 C C . VAL A 1 104 ? 1.805 6.605 -2.876 1.00 96.06 104 VAL A C 1
ATOM 848 O O . VAL A 1 104 ? 1.683 7.664 -2.276 1.00 96.06 104 VAL A O 1
ATOM 851 N N . CYS A 1 105 ? 0.976 5.575 -2.709 1.00 95.81 105 CYS A N 1
ATOM 852 C CA . CYS A 1 105 ? -0.244 5.629 -1.902 1.00 95.81 105 CYS A CA 1
ATOM 853 C C . CYS A 1 105 ? 0.004 5.638 -0.390 1.00 95.81 105 CYS A C 1
ATOM 855 O O . CYS A 1 105 ? -0.889 6.010 0.359 1.00 95.81 105 CYS A O 1
ATOM 857 N N . ASN A 1 106 ? 1.170 5.161 0.056 1.00 98.19 106 ASN A N 1
ATOM 858 C CA . ASN A 1 106 ? 1.554 5.156 1.463 1.00 98.19 106 ASN A CA 1
ATOM 859 C C . ASN A 1 106 ? 3.090 5.178 1.601 1.00 98.19 106 ASN A C 1
ATOM 861 O O . ASN A 1 106 ? 3.791 4.247 1.187 1.00 98.19 106 ASN A O 1
ATOM 865 N N . ILE A 1 107 ? 3.621 6.261 2.163 1.00 98.19 107 ILE A N 1
ATOM 866 C CA . ILE A 1 107 ? 5.055 6.502 2.339 1.00 98.19 107 ILE A CA 1
ATOM 867 C C . ILE A 1 107 ? 5.649 5.627 3.448 1.00 98.19 107 ILE A C 1
ATOM 869 O O . ILE A 1 107 ? 6.788 5.175 3.298 1.00 98.19 107 ILE A O 1
ATOM 873 N N . GLN A 1 108 ? 4.900 5.329 4.517 1.00 98.69 108 GLN A N 1
ATOM 874 C CA . GLN A 1 108 ? 5.375 4.434 5.577 1.00 98.69 108 GLN A CA 1
ATOM 875 C C . GLN A 1 108 ? 5.599 3.019 5.035 1.00 98.69 108 GLN A C 1
ATOM 877 O O . GLN A 1 108 ? 6.664 2.445 5.249 1.00 98.69 108 GLN A O 1
ATOM 882 N N . LEU A 1 109 ? 4.654 2.481 4.263 1.00 98.62 109 LEU A N 1
ATOM 883 C CA . LEU A 1 109 ? 4.787 1.161 3.649 1.00 98.62 109 LEU A CA 1
ATOM 884 C C . LEU A 1 109 ? 5.983 1.107 2.689 1.00 98.62 109 LEU A C 1
ATOM 886 O O . LEU A 1 109 ? 6.775 0.167 2.729 1.00 98.62 109 LEU A O 1
ATOM 890 N N . LYS A 1 110 ? 6.187 2.159 1.881 1.00 98.56 110 LYS A N 1
ATOM 891 C CA . LYS A 1 110 ? 7.385 2.283 1.036 1.00 98.56 110 LYS A CA 1
ATOM 892 C C . LYS A 1 110 ? 8.670 2.255 1.865 1.00 98.56 110 LYS A C 1
ATOM 894 O O . LYS A 1 110 ? 9.625 1.594 1.463 1.00 98.56 110 LYS A O 1
ATOM 899 N N . LYS A 1 111 ? 8.712 2.977 2.989 1.00 98.62 111 LYS A N 1
ATOM 900 C CA . LYS A 1 111 ? 9.867 3.003 3.898 1.00 98.62 111 LYS A CA 1
ATOM 901 C C . LYS A 1 111 ? 10.148 1.610 4.465 1.00 98.62 111 LYS A C 1
ATOM 903 O O . LYS A 1 111 ? 11.298 1.190 4.452 1.00 98.62 111 LYS A O 1
ATOM 908 N N . MET A 1 112 ? 9.115 0.892 4.907 1.00 98.75 112 MET A N 1
ATOM 909 C CA . MET A 1 112 ? 9.247 -0.463 5.453 1.00 98.75 112 MET A CA 1
ATOM 910 C C . MET A 1 112 ? 9.757 -1.448 4.396 1.00 98.75 112 MET A C 1
ATOM 912 O O . MET A 1 112 ? 10.738 -2.141 4.649 1.00 98.75 112 MET A O 1
ATOM 916 N N . TYR A 1 113 ? 9.199 -1.440 3.181 1.00 98.56 113 TYR A N 1
ATOM 917 C CA . TYR A 1 113 ? 9.730 -2.264 2.090 1.00 98.56 113 TYR A CA 1
ATOM 918 C C . TYR A 1 113 ? 11.151 -1.875 1.677 1.00 98.56 113 TYR A C 1
ATOM 920 O O . TYR A 1 113 ? 11.947 -2.751 1.356 1.00 98.56 113 TYR A O 1
ATOM 928 N N . GLY A 1 114 ? 11.506 -0.589 1.732 1.00 98.25 114 GLY A N 1
ATOM 929 C CA . GLY A 1 114 ? 12.860 -0.115 1.435 1.00 98.25 114 GLY A CA 1
ATOM 930 C C . GLY A 1 114 ? 13.940 -0.643 2.389 1.00 98.25 114 GLY A C 1
ATOM 931 O O . GLY A 1 114 ? 15.116 -0.576 2.049 1.00 98.25 114 GLY A O 1
ATOM 932 N N . ARG A 1 115 ? 13.559 -1.190 3.554 1.00 98.25 115 ARG A N 1
ATOM 933 C CA . ARG A 1 115 ? 14.475 -1.902 4.466 1.00 98.25 115 ARG A CA 1
ATOM 934 C C . ARG A 1 115 ? 14.770 -3.337 4.015 1.00 98.25 115 ARG A C 1
ATOM 936 O O . ARG A 1 115 ? 15.743 -3.918 4.474 1.00 98.25 115 ARG A O 1
ATOM 943 N N . ILE A 1 116 ? 13.927 -3.902 3.149 1.00 97.81 116 ILE A N 1
ATOM 944 C CA . ILE A 1 116 ? 13.940 -5.320 2.753 1.00 97.81 116 ILE A CA 1
ATOM 945 C C . ILE A 1 116 ? 14.403 -5.478 1.300 1.00 97.81 116 ILE A C 1
ATOM 947 O O . ILE A 1 116 ? 15.141 -6.402 0.966 1.00 97.81 116 ILE A O 1
ATOM 951 N N . ILE A 1 117 ? 13.968 -4.578 0.416 1.00 97.19 117 ILE A N 1
ATOM 952 C CA . ILE A 1 117 ? 14.253 -4.613 -1.022 1.00 97.19 117 ILE A CA 1
ATOM 953 C C . ILE A 1 117 ? 14.843 -3.291 -1.509 1.00 97.19 117 ILE A C 1
ATOM 955 O O . ILE A 1 117 ? 14.540 -2.218 -0.990 1.00 97.19 117 ILE A O 1
ATOM 959 N N . ASN A 1 118 ? 15.665 -3.355 -2.560 1.00 97.75 118 ASN A N 1
ATOM 960 C CA . ASN A 1 118 ? 16.285 -2.171 -3.150 1.00 97.75 118 ASN A CA 1
ATOM 961 C C . ASN A 1 118 ? 15.242 -1.349 -3.919 1.00 97.75 118 ASN A C 1
ATOM 963 O O . ASN A 1 118 ? 14.887 -1.692 -5.046 1.00 97.75 118 ASN A O 1
ATOM 967 N N . ILE A 1 119 ? 14.761 -0.259 -3.318 1.00 98.06 119 ILE A N 1
ATOM 968 C CA . ILE A 1 119 ? 13.819 0.670 -3.949 1.00 98.06 119 ILE A CA 1
ATOM 969 C C . ILE A 1 119 ? 14.525 1.995 -4.234 1.00 98.06 119 ILE A C 1
ATOM 971 O O . ILE A 1 119 ? 14.864 2.738 -3.318 1.00 98.06 119 ILE A O 1
ATOM 975 N N . SER A 1 120 ? 14.663 2.348 -5.512 1.00 96.69 120 SER A N 1
ATOM 976 C CA . SER A 1 120 ? 15.232 3.630 -5.937 1.00 96.69 120 SER A CA 1
ATOM 977 C C . SER A 1 120 ? 14.491 4.207 -7.139 1.00 96.69 120 SER A C 1
ATOM 979 O O . SER A 1 120 ? 14.013 3.487 -8.012 1.00 96.69 120 SER A O 1
ATOM 981 N N . ARG A 1 121 ? 14.420 5.543 -7.224 1.00 93.69 121 ARG A N 1
ATOM 982 C CA . ARG A 1 121 ? 13.897 6.229 -8.420 1.00 93.69 121 ARG A CA 1
ATOM 983 C C . ARG A 1 121 ? 14.801 6.011 -9.633 1.00 93.69 121 ARG A C 1
ATOM 985 O O . ARG A 1 121 ? 14.295 5.987 -10.750 1.00 93.69 121 ARG A O 1
ATOM 992 N N . PHE A 1 122 ? 16.102 5.814 -9.418 1.00 94.38 122 PHE A N 1
ATOM 993 C CA . PHE A 1 122 ? 17.060 5.533 -10.488 1.00 94.38 122 PHE A CA 1
ATOM 994 C C . PHE A 1 122 ? 16.751 4.207 -11.198 1.00 94.38 122 PHE A C 1
ATOM 996 O O . PHE A 1 122 ? 16.829 4.128 -12.423 1.00 94.38 122 PHE A O 1
ATOM 1003 N N . ASN A 1 123 ? 16.262 3.206 -10.459 1.00 96.56 123 ASN A N 1
ATOM 1004 C CA . ASN A 1 123 ? 15.870 1.909 -11.018 1.00 96.56 123 ASN A CA 1
ATOM 1005 C C . ASN A 1 123 ? 14.748 2.038 -12.069 1.00 96.56 123 ASN A C 1
ATOM 1007 O O . ASN A 1 123 ? 14.634 1.187 -12.948 1.00 96.56 123 ASN A O 1
ATOM 1011 N N . ALA A 1 124 ? 13.957 3.121 -12.045 1.00 95.12 124 ALA A N 1
ATOM 1012 C CA . ALA A 1 124 ? 12.963 3.405 -13.082 1.00 95.12 124 ALA A CA 1
ATOM 1013 C C . ALA A 1 124 ? 13.604 3.703 -14.447 1.00 95.12 124 ALA A C 1
ATOM 1015 O O . ALA A 1 124 ? 13.038 3.342 -15.479 1.00 95.12 124 ALA A O 1
ATOM 1016 N N . LEU A 1 125 ? 14.772 4.356 -14.462 1.00 94.12 125 LEU A N 1
ATOM 1017 C CA . LEU A 1 125 ? 15.530 4.608 -15.688 1.00 94.12 125 LEU A CA 1
ATOM 1018 C C . LEU A 1 125 ? 16.103 3.299 -16.223 1.00 94.12 125 LEU A C 1
ATOM 1020 O O . LEU A 1 125 ? 15.892 2.985 -17.390 1.00 94.12 125 LEU A O 1
ATOM 1024 N N . LEU A 1 126 ? 16.720 2.489 -15.358 1.00 96.19 126 LEU A N 1
ATOM 1025 C CA . LEU A 1 126 ? 17.253 1.176 -15.735 1.00 96.19 126 LEU A CA 1
ATOM 1026 C C . LEU A 1 126 ? 16.164 0.251 -16.294 1.00 96.19 126 LEU A C 1
ATOM 1028 O O . LEU A 1 126 ? 16.361 -0.376 -17.330 1.00 96.19 126 LEU A O 1
ATOM 1032 N N . TYR A 1 127 ? 14.981 0.237 -15.671 1.00 95.94 127 TYR A N 1
ATOM 1033 C CA . TYR A 1 127 ? 13.820 -0.501 -16.169 1.00 95.94 127 TYR A CA 1
ATOM 1034 C C . TYR A 1 127 ? 13.418 -0.062 -17.588 1.00 95.94 127 TYR A C 1
ATOM 1036 O O . TYR A 1 127 ? 13.180 -0.904 -18.455 1.00 95.94 127 TYR A O 1
ATOM 1044 N N . ARG A 1 128 ? 13.378 1.253 -17.859 1.00 94.50 128 ARG A N 1
ATOM 1045 C CA . ARG A 1 128 ? 13.090 1.783 -19.206 1.00 94.50 128 ARG A CA 1
ATOM 1046 C C . ARG A 1 128 ? 14.156 1.362 -20.214 1.00 94.50 128 ARG A C 1
ATOM 1048 O O . ARG A 1 128 ? 13.792 0.900 -21.289 1.00 94.50 128 ARG A O 1
ATOM 1055 N N . CYS A 1 129 ? 15.434 1.466 -19.849 1.00 95.69 129 CYS A N 1
ATOM 1056 C CA . CYS A 1 129 ? 16.552 1.049 -20.696 1.00 95.69 129 CYS A CA 1
ATOM 1057 C C . CYS A 1 129 ? 16.473 -0.448 -21.024 1.00 95.69 129 CYS A C 1
ATOM 1059 O O . CYS A 1 129 ? 16.585 -0.829 -22.186 1.00 95.69 129 CYS A O 1
ATOM 1061 N N . ASN A 1 130 ? 16.203 -1.299 -20.023 1.00 96.75 130 ASN A N 1
ATOM 1062 C CA . ASN A 1 130 ? 16.024 -2.739 -20.221 1.00 96.75 130 ASN A CA 1
ATOM 1063 C C . ASN A 1 130 ? 14.953 -3.033 -21.272 1.00 96.75 130 ASN A C 1
ATOM 1065 O O . ASN A 1 130 ? 15.192 -3.807 -22.194 1.00 96.75 130 ASN A O 1
ATOM 1069 N N . ARG A 1 131 ? 13.804 -2.359 -21.174 1.00 95.31 131 ARG A N 1
ATOM 1070 C CA . ARG A 1 131 ? 12.672 -2.532 -22.088 1.00 95.31 131 ARG A CA 1
ATOM 1071 C C . ARG A 1 131 ? 12.905 -2.074 -23.528 1.00 95.31 131 ARG A C 1
ATOM 1073 O O . ARG A 1 131 ? 12.107 -2.443 -24.386 1.00 95.31 131 ARG A O 1
ATOM 1080 N N . MET A 1 132 ? 13.949 -1.292 -23.799 1.00 94.44 132 MET A N 1
ATOM 1081 C CA . MET A 1 132 ? 14.320 -0.895 -25.164 1.00 94.44 132 MET A CA 1
ATOM 1082 C C . MET A 1 132 ? 15.068 -1.998 -25.919 1.00 94.44 132 MET A C 1
ATOM 1084 O O . MET A 1 132 ? 15.168 -1.940 -27.140 1.00 94.44 132 MET A O 1
ATOM 1088 N N . LEU A 1 133 ? 15.591 -2.998 -25.208 1.00 94.88 133 LEU A N 1
ATOM 1089 C CA . LEU A 1 133 ? 16.408 -4.060 -25.779 1.00 94.88 133 LEU A CA 1
ATOM 1090 C C . LEU A 1 133 ? 15.611 -5.380 -25.876 1.00 94.88 133 LEU A C 1
ATOM 1092 O O . LEU A 1 133 ? 14.802 -5.685 -24.994 1.00 94.88 133 LEU A O 1
ATOM 1096 N N . PRO A 1 134 ? 15.848 -6.224 -26.898 1.00 95.56 134 PRO A N 1
ATOM 1097 C CA . PRO A 1 134 ? 15.136 -7.498 -27.068 1.00 95.56 134 PRO A CA 1
ATOM 1098 C C . PRO A 1 134 ? 15.372 -8.444 -25.881 1.00 95.56 134 PRO A C 1
ATOM 1100 O O . PRO A 1 134 ? 16.398 -8.347 -25.220 1.00 95.56 134 PRO A O 1
ATOM 1103 N N . GLY A 1 135 ? 14.439 -9.342 -25.557 1.00 95.12 135 GLY A N 1
ATOM 1104 C CA . GLY A 1 135 ? 14.599 -10.264 -24.415 1.00 95.12 135 GLY A CA 1
ATOM 1105 C C . GLY A 1 135 ? 14.515 -9.609 -23.026 1.00 95.12 135 GLY A C 1
ATOM 1106 O O . GLY A 1 135 ? 14.869 -10.229 -22.030 1.00 95.12 135 GLY A O 1
ATOM 1107 N N . TYR A 1 136 ? 14.028 -8.364 -22.929 1.00 96.31 136 TYR A N 1
ATOM 1108 C CA . TYR A 1 136 ? 13.927 -7.620 -21.663 1.00 96.31 136 TYR A CA 1
ATOM 1109 C C . TYR A 1 136 ? 13.157 -8.349 -20.554 1.00 96.31 136 TYR A C 1
ATOM 1111 O O . TYR A 1 136 ? 13.449 -8.128 -19.380 1.00 96.31 136 TYR A O 1
ATOM 1119 N N . LYS A 1 137 ? 12.188 -9.204 -20.920 1.00 96.00 137 LYS A N 1
ATOM 1120 C CA . LYS A 1 137 ? 11.321 -9.939 -19.986 1.00 96.00 137 LYS A CA 1
ATOM 1121 C C . LYS A 1 137 ? 12.113 -10.845 -19.041 1.00 96.00 137 LYS A C 1
ATOM 1123 O O . LYS A 1 137 ? 11.738 -10.961 -17.881 1.00 96.00 137 LYS A O 1
ATOM 1128 N N . ASP A 1 138 ? 13.234 -11.404 -19.497 1.00 95.25 138 ASP A N 1
ATOM 1129 C CA . ASP A 1 138 ? 14.117 -12.241 -18.670 1.00 95.25 138 ASP A CA 1
ATOM 1130 C C . ASP A 1 138 ? 14.736 -11.455 -17.501 1.00 95.25 138 ASP A C 1
ATOM 1132 O O . ASP A 1 138 ? 15.097 -12.026 -16.474 1.00 95.25 138 ASP A O 1
ATOM 1136 N N . HIS A 1 139 ? 14.835 -10.132 -17.658 1.00 96.56 139 HIS A N 1
ATOM 1137 C CA . HIS A 1 139 ? 15.359 -9.187 -16.677 1.00 96.56 139 HIS A CA 1
ATOM 1138 C C . HIS A 1 139 ? 14.246 -8.352 -16.020 1.00 96.56 139 HIS A C 1
ATOM 1140 O O . HIS A 1 139 ? 14.526 -7.306 -15.437 1.00 96.56 139 HIS A O 1
ATOM 1146 N N . GLU A 1 140 ? 12.982 -8.775 -16.086 1.00 95.94 140 GLU A N 1
ATOM 1147 C CA . GLU A 1 140 ? 11.895 -8.173 -15.308 1.00 95.94 140 GLU A CA 1
ATOM 1148 C C . GLU A 1 140 ? 11.524 -9.056 -14.114 1.00 95.94 140 GLU A C 1
ATOM 1150 O O . GLU A 1 140 ? 11.521 -10.284 -14.189 1.00 95.94 140 GLU A O 1
ATOM 1155 N N . VAL A 1 141 ? 11.207 -8.426 -12.981 1.00 95.25 141 VAL A N 1
ATOM 1156 C CA . VAL A 1 141 ? 10.684 -9.159 -11.823 1.00 95.25 141 VAL A CA 1
ATOM 1157 C C . VAL A 1 141 ? 9.207 -9.493 -12.066 1.00 95.25 141 VAL A C 1
ATOM 1159 O O . VAL A 1 141 ? 8.417 -8.566 -12.282 1.00 95.25 141 VAL A O 1
ATOM 1162 N N . PRO A 1 142 ? 8.792 -10.771 -11.970 1.00 89.81 142 PRO A N 1
ATOM 1163 C CA . PRO A 1 142 ? 7.390 -11.153 -12.066 1.00 89.81 142 PRO A CA 1
ATOM 1164 C C . PRO A 1 142 ? 6.665 -10.804 -10.761 1.00 89.81 142 PRO A C 1
ATOM 1166 O O . PRO A 1 142 ? 6.560 -11.610 -9.841 1.00 89.81 142 PRO A O 1
ATOM 1169 N N . LEU A 1 143 ? 6.177 -9.569 -10.662 1.00 85.31 143 LEU A N 1
ATOM 1170 C CA . LEU A 1 143 ? 5.252 -9.165 -9.606 1.00 85.31 143 LEU A CA 1
ATOM 1171 C C . LEU A 1 143 ? 3.883 -9.742 -9.983 1.00 85.31 143 LEU A C 1
ATOM 1173 O O . LEU A 1 143 ? 3.227 -9.188 -10.866 1.00 85.31 143 LEU A O 1
ATOM 1177 N N . GLY A 1 144 ? 3.544 -10.898 -9.395 1.00 74.00 144 GLY A N 1
ATOM 1178 C CA . GLY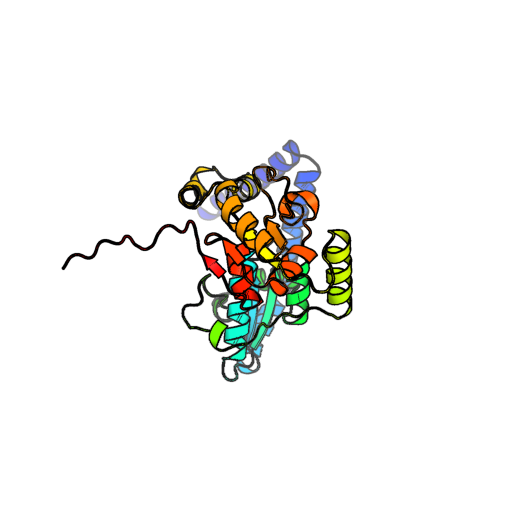 A 1 144 ? 2.364 -11.718 -9.706 1.00 74.00 144 GLY A CA 1
ATOM 1179 C C . GLY A 1 144 ? 1.022 -10.998 -9.547 1.00 74.00 144 GLY A C 1
ATOM 1180 O O . GLY A 1 144 ? 0.965 -9.778 -9.423 1.00 74.00 144 GLY A O 1
ATOM 1181 N N . GLU A 1 145 ? -0.082 -11.741 -9.567 1.00 76.19 145 GLU A N 1
ATOM 1182 C CA . GLU A 1 145 ? -1.429 -11.162 -9.469 1.00 76.19 145 GLU A CA 1
ATOM 1183 C C . GLU A 1 145 ? -1.789 -10.684 -8.048 1.00 76.19 145 GLU A C 1
ATOM 1185 O O . GLU A 1 145 ? -0.988 -10.749 -7.120 1.00 76.19 145 GLU A O 1
ATOM 1190 N N . TRP A 1 146 ? -2.992 -10.123 -7.883 1.00 73.50 146 TRP A N 1
ATOM 1191 C CA . TRP A 1 146 ? -3.484 -9.577 -6.607 1.00 73.50 146 TRP A CA 1
ATOM 1192 C C . TRP A 1 146 ? -4.087 -10.617 -5.651 1.00 73.50 146 TRP A C 1
ATOM 1194 O O . TRP A 1 146 ? -4.602 -10.228 -4.607 1.00 73.50 146 TRP A O 1
ATOM 1204 N N . ARG A 1 147 ? -4.091 -11.907 -6.009 1.00 82.69 147 ARG A N 1
ATOM 1205 C CA . ARG A 1 147 ? -4.588 -12.991 -5.148 1.00 82.69 147 ARG A CA 1
ATOM 1206 C C . ARG A 1 147 ? -3.476 -13.983 -4.866 1.00 82.69 147 ARG A C 1
ATOM 1208 O O . ARG A 1 147 ? -2.732 -14.342 -5.780 1.00 82.69 147 ARG A O 1
ATOM 1215 N N . ASP A 1 148 ? -3.419 -14.450 -3.629 1.00 88.94 148 ASP A N 1
ATOM 1216 C CA . ASP A 1 148 ? -2.553 -15.552 -3.248 1.00 88.94 148 ASP A CA 1
ATOM 1217 C C . ASP A 1 148 ? -3.182 -16.888 -3.661 1.00 88.94 148 ASP A C 1
ATOM 1219 O O . ASP A 1 148 ? -3.917 -17.514 -2.908 1.00 88.94 148 ASP A O 1
ATOM 1223 N N . VAL A 1 149 ? -2.936 -17.302 -4.903 1.00 87.88 149 VAL A N 1
ATOM 1224 C CA . VAL A 1 149 ? -3.458 -18.568 -5.451 1.00 87.88 149 VAL A CA 1
ATOM 1225 C C . VAL A 1 149 ? -2.599 -19.785 -5.095 1.00 87.88 149 VAL A C 1
ATOM 1227 O O . VAL A 1 149 ? -2.983 -20.907 -5.401 1.00 87.88 149 VAL A O 1
ATOM 1230 N N . ASN A 1 150 ? -1.432 -19.571 -4.478 1.00 88.88 150 ASN A N 1
ATOM 1231 C CA . ASN A 1 150 ? -0.446 -20.617 -4.188 1.00 88.88 150 ASN A CA 1
ATOM 1232 C C . ASN A 1 150 ? -0.225 -20.812 -2.676 1.00 88.88 150 ASN A C 1
ATOM 1234 O O . ASN A 1 150 ? 0.780 -21.414 -2.284 1.00 88.88 150 ASN A O 1
ATOM 1238 N N . ASN A 1 151 ? -1.124 -20.275 -1.841 1.00 92.00 151 ASN A N 1
ATOM 1239 C CA . ASN A 1 151 ? -1.054 -20.295 -0.375 1.00 92.00 151 ASN A CA 1
ATOM 1240 C C . ASN A 1 151 ? 0.322 -19.852 0.156 1.00 92.00 151 ASN A C 1
ATOM 1242 O O . ASN A 1 151 ? 0.890 -20.439 1.077 1.00 92.00 151 ASN A O 1
ATOM 1246 N N . LEU A 1 152 ? 0.906 -18.834 -0.477 1.00 93.44 152 LEU A N 1
ATOM 1247 C CA . LEU A 1 152 ? 2.206 -18.282 -0.120 1.00 93.44 152 LEU A CA 1
ATOM 1248 C C . LEU A 1 152 ? 2.176 -17.665 1.275 1.00 93.44 152 LEU A C 1
ATOM 1250 O O . LEU A 1 152 ? 3.117 -17.853 2.038 1.00 93.44 152 LEU A O 1
ATOM 1254 N N . LEU A 1 153 ? 1.104 -16.944 1.602 1.00 94.00 153 LEU A N 1
ATOM 1255 C CA . LEU A 1 153 ? 0.952 -16.226 2.861 1.00 94.00 153 LEU A CA 1
ATOM 1256 C C . LEU A 1 153 ? 0.828 -17.166 4.061 1.00 94.00 153 LEU A C 1
ATOM 1258 O O . LEU A 1 153 ? 1.278 -16.812 5.147 1.00 94.00 153 LEU A O 1
ATOM 1262 N N . GLU A 1 154 ? 0.231 -18.343 3.876 1.00 94.25 154 GLU A N 1
ATOM 1263 C CA . GLU A 1 154 ? 0.119 -19.378 4.912 1.00 94.25 154 GLU A CA 1
ATOM 1264 C C . GLU A 1 154 ? 1.483 -20.004 5.236 1.00 94.25 154 GLU A C 1
ATOM 1266 O O . GLU A 1 154 ? 1.761 -20.383 6.371 1.00 94.25 154 GLU A O 1
ATOM 1271 N N . ARG A 1 155 ? 2.356 -20.085 4.230 1.00 95.44 155 ARG A N 1
ATOM 1272 C CA . ARG A 1 155 ? 3.652 -20.768 4.308 1.00 95.44 155 ARG A CA 1
ATOM 1273 C C . ARG A 1 155 ? 4.798 -19.866 4.759 1.00 95.44 155 ARG A C 1
ATOM 1275 O O . ARG A 1 155 ? 5.910 -20.359 4.931 1.00 95.44 155 ARG A O 1
ATOM 1282 N N . THR A 1 156 ? 4.554 -18.568 4.921 1.00 96.06 156 THR A N 1
ATOM 1283 C CA . THR A 1 156 ? 5.569 -17.567 5.269 1.00 96.06 156 THR A CA 1
ATOM 1284 C C . THR A 1 156 ? 5.101 -16.664 6.399 1.00 96.06 156 THR A C 1
ATOM 1286 O O . THR A 1 156 ? 3.913 -16.546 6.705 1.00 96.06 156 THR A O 1
ATOM 1289 N N . LYS A 1 157 ? 6.057 -15.983 7.030 1.00 96.31 157 LYS A N 1
ATOM 1290 C CA . LYS A 1 157 ? 5.762 -14.953 8.029 1.00 96.31 157 LYS A CA 1
ATOM 1291 C C . LYS A 1 157 ? 5.680 -13.573 7.363 1.00 96.31 157 LYS A C 1
ATOM 1293 O O . LYS A 1 157 ? 6.308 -13.362 6.329 1.00 96.31 157 LYS A O 1
ATOM 1298 N N . PRO A 1 158 ? 4.947 -12.612 7.958 1.00 97.69 158 PRO A N 1
ATOM 1299 C CA . PRO A 1 158 ? 5.042 -11.202 7.590 1.00 97.69 158 PRO A CA 1
ATOM 1300 C C . PRO A 1 158 ? 6.488 -10.725 7.463 1.00 97.69 158 PRO A C 1
ATOM 1302 O O . PRO A 1 158 ? 7.281 -10.885 8.391 1.00 97.69 158 PRO A O 1
ATOM 1305 N N . HIS A 1 159 ? 6.817 -10.096 6.337 1.00 98.00 159 HIS A N 1
ATOM 1306 C CA . HIS A 1 159 ? 8.186 -9.649 6.074 1.00 98.00 159 HIS A CA 1
ATOM 1307 C C . HIS A 1 159 ? 8.498 -8.267 6.653 1.00 98.00 159 HIS A C 1
ATOM 1309 O O . HIS A 1 159 ? 9.654 -7.954 6.938 1.00 98.00 159 HIS A O 1
ATOM 1315 N N . ILE A 1 160 ? 7.483 -7.412 6.798 1.00 98.19 160 ILE A N 1
ATOM 1316 C CA . ILE A 1 160 ? 7.653 -6.060 7.332 1.00 98.19 160 ILE A CA 1
ATOM 1317 C C . ILE A 1 160 ? 7.461 -6.032 8.850 1.00 98.19 160 ILE A C 1
ATOM 1319 O O . ILE A 1 160 ? 6.565 -6.669 9.400 1.00 98.19 160 ILE A O 1
ATOM 1323 N N . SER A 1 161 ? 8.275 -5.225 9.525 1.00 97.75 161 SER A N 1
ATOM 1324 C CA . SER A 1 161 ? 8.199 -4.996 10.968 1.00 97.75 161 SER A CA 1
ATOM 1325 C C . SER A 1 161 ? 8.435 -3.524 11.310 1.00 97.75 161 SER A C 1
ATOM 1327 O O . SER A 1 161 ? 9.043 -2.765 10.541 1.00 97.75 161 SER A O 1
ATOM 1329 N N . PHE A 1 162 ? 7.911 -3.107 12.462 1.00 98.56 162 PHE A N 1
ATOM 1330 C CA . PHE A 1 162 ? 8.147 -1.777 13.012 1.00 98.56 162 PHE A CA 1
ATOM 1331 C C . PHE A 1 162 ? 9.465 -1.735 13.776 1.00 98.56 162 PHE A C 1
ATOM 1333 O O . PHE A 1 162 ? 9.862 -2.706 14.416 1.00 98.56 162 PHE A O 1
ATOM 1340 N N . THR A 1 163 ? 10.141 -0.589 13.724 1.00 98.62 163 THR A N 1
ATOM 1341 C CA . THR A 1 163 ? 11.257 -0.316 14.638 1.00 98.62 163 THR A CA 1
ATOM 1342 C C . THR A 1 163 ? 10.739 0.026 16.033 1.00 98.62 163 THR A C 1
ATOM 1344 O O . THR A 1 163 ? 9.598 0.452 16.183 1.00 98.62 163 THR A O 1
ATOM 1347 N N . ASN A 1 164 ? 11.600 -0.050 17.051 1.00 98.56 164 ASN A N 1
ATOM 1348 C CA . ASN A 1 164 ? 11.245 0.364 18.417 1.00 98.56 164 ASN A CA 1
ATOM 1349 C C . ASN A 1 164 ? 10.720 1.808 18.483 1.00 98.56 164 ASN A C 1
ATOM 1351 O O . ASN A 1 164 ? 9.775 2.092 19.213 1.00 98.56 164 ASN A O 1
ATOM 1355 N N . GLU A 1 165 ? 11.295 2.708 17.683 1.00 98.38 165 GLU A N 1
ATOM 1356 C CA . GLU A 1 165 ? 10.826 4.094 1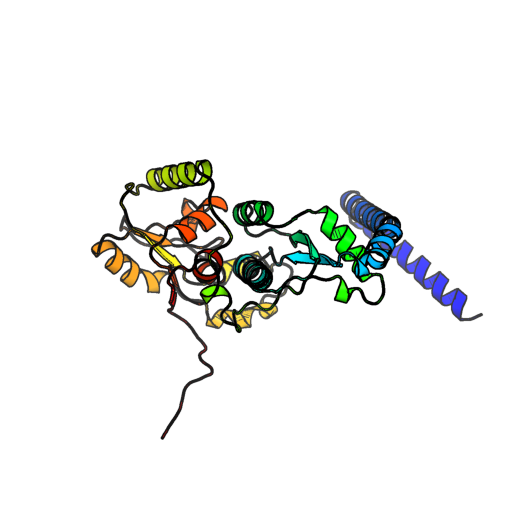7.592 1.00 98.38 165 GLU A CA 1
ATOM 1357 C C . GLU A 1 165 ? 9.447 4.204 16.928 1.00 98.38 165 GLU A C 1
ATOM 1359 O O . GLU A 1 165 ? 8.610 4.995 17.349 1.00 98.38 165 GLU A O 1
ATOM 1364 N N . GLU A 1 166 ? 9.175 3.387 15.909 1.00 98.62 166 GLU A N 1
ATOM 1365 C CA . GLU A 1 166 ? 7.848 3.327 15.299 1.00 98.62 166 GLU A CA 1
ATOM 1366 C C . GLU A 1 166 ? 6.821 2.711 16.257 1.00 98.62 166 GLU A C 1
ATOM 1368 O O . GLU A 1 166 ? 5.702 3.200 16.338 1.00 98.62 166 GLU A O 1
ATOM 1373 N N . GLU A 1 167 ? 7.205 1.706 17.043 1.00 98.19 167 GLU A N 1
ATOM 1374 C CA . GLU A 1 167 ? 6.364 1.152 18.105 1.00 98.19 167 GLU A CA 1
ATOM 1375 C C . GLU A 1 167 ? 6.026 2.191 19.177 1.00 98.19 167 GLU A C 1
ATOM 1377 O O . GLU A 1 167 ? 4.867 2.316 19.566 1.00 98.19 167 GLU A O 1
ATOM 1382 N N . ARG A 1 168 ? 7.017 2.971 19.625 1.00 97.69 168 ARG A N 1
ATOM 1383 C CA . ARG A 1 168 ? 6.817 4.064 20.585 1.00 97.69 168 ARG A CA 1
ATOM 1384 C C . ARG A 1 168 ? 5.878 5.127 20.015 1.00 97.69 168 ARG A C 1
ATOM 1386 O O . ARG A 1 168 ? 4.853 5.417 20.615 1.00 97.69 168 ARG A O 1
ATOM 1393 N N . ARG A 1 169 ? 6.167 5.622 18.808 1.00 98.00 169 ARG A N 1
ATOM 1394 C CA . ARG A 1 169 ? 5.334 6.612 18.108 1.00 98.00 169 ARG A CA 1
ATOM 1395 C C . ARG A 1 169 ? 3.897 6.129 17.904 1.00 98.00 169 ARG A C 1
ATOM 1397 O O . ARG A 1 169 ? 2.966 6.924 17.982 1.00 98.00 169 ARG A O 1
ATOM 1404 N N . GLY A 1 170 ? 3.720 4.849 17.587 1.00 97.25 170 GLY A N 1
ATOM 1405 C CA . GLY A 1 170 ? 2.407 4.241 17.419 1.00 97.25 170 GLY A CA 1
ATOM 1406 C C . GLY A 1 170 ? 1.611 4.216 18.719 1.00 97.25 170 GLY A C 1
ATOM 1407 O O . GLY A 1 170 ? 0.464 4.654 18.717 1.00 97.25 170 GLY A O 1
ATOM 1408 N N . ARG A 1 171 ? 2.228 3.796 19.832 1.00 96.31 171 ARG A N 1
ATOM 1409 C CA . ARG A 1 171 ? 1.600 3.852 21.162 1.00 96.31 171 ARG A CA 1
ATOM 1410 C C . ARG A 1 171 ? 1.252 5.279 21.581 1.00 96.31 171 ARG A C 1
ATOM 1412 O O . ARG A 1 171 ? 0.111 5.520 21.955 1.00 96.31 171 ARG A O 1
ATOM 1419 N N . ASP A 1 172 ? 2.177 6.226 21.423 1.00 96.31 172 ASP A N 1
ATOM 1420 C CA . ASP A 1 172 ? 1.942 7.641 21.748 1.00 96.31 172 ASP A CA 1
ATOM 1421 C C . ASP A 1 172 ? 0.737 8.198 20.971 1.00 96.31 172 ASP A C 1
ATOM 1423 O O . ASP A 1 172 ? -0.105 8.906 21.521 1.00 96.31 172 ASP A O 1
ATOM 1427 N N . ALA A 1 173 ? 0.621 7.846 19.688 1.00 96.69 173 ALA A N 1
ATOM 1428 C CA . ALA A 1 173 ? -0.492 8.273 18.852 1.00 96.69 173 ALA A CA 1
ATOM 1429 C C . ALA A 1 173 ? -1.830 7.632 19.259 1.00 96.69 173 ALA A C 1
ATOM 1431 O O . ALA A 1 173 ? -2.852 8.312 19.223 1.00 96.69 173 ALA A O 1
ATOM 1432 N N . LEU A 1 174 ? -1.842 6.355 19.658 1.00 96.19 174 LEU A N 1
ATOM 1433 C CA . LEU A 1 174 ? -3.048 5.701 20.182 1.00 96.19 174 LEU A CA 1
ATOM 1434 C C . LEU A 1 174 ? -3.482 6.311 21.521 1.00 96.19 174 LEU A C 1
ATOM 1436 O O . LEU A 1 174 ? -4.664 6.606 21.696 1.00 96.19 174 LEU A O 1
ATOM 1440 N N . CYS A 1 175 ? -2.529 6.586 22.415 1.00 95.06 175 CYS A N 1
ATOM 1441 C CA . CYS A 1 175 ? -2.773 7.293 23.671 1.00 95.06 175 CYS A CA 1
ATOM 1442 C C . CYS A 1 175 ? -3.362 8.690 23.417 1.00 95.06 175 CYS A C 1
ATOM 1444 O O . CYS A 1 175 ? -4.373 9.055 24.012 1.00 95.06 175 CYS A O 1
ATOM 1446 N N . GLY A 1 176 ? -2.824 9.431 22.441 1.00 94.50 176 GLY A N 1
ATOM 1447 C CA . GLY A 1 176 ? -3.358 10.734 22.027 1.00 94.50 176 GLY A CA 1
ATOM 1448 C C . GLY A 1 176 ? -4.774 10.697 21.431 1.00 94.50 176 GLY A C 1
ATOM 1449 O O . GLY A 1 176 ? -5.464 11.712 21.446 1.00 94.50 176 GLY A O 1
ATOM 1450 N N . ILE A 1 177 ? -5.227 9.543 20.928 1.00 94.06 177 ILE A N 1
ATOM 1451 C CA . ILE A 1 177 ? -6.615 9.324 20.478 1.00 94.06 177 ILE A CA 1
ATOM 1452 C C . ILE A 1 177 ? -7.533 8.933 21.657 1.00 94.06 177 ILE A C 1
ATOM 1454 O O . ILE A 1 177 ? -8.754 8.991 21.533 1.00 94.06 177 ILE A O 1
ATOM 1458 N N . GLY A 1 178 ? -6.964 8.581 22.814 1.00 91.12 178 GLY A N 1
ATOM 1459 C CA . GLY A 1 178 ? -7.697 8.190 24.019 1.00 91.12 178 GLY A CA 1
ATOM 1460 C C . GLY A 1 178 ? -7.791 6.679 24.244 1.00 91.12 178 GLY A C 1
ATOM 1461 O O . GLY A 1 178 ? -8.680 6.233 24.971 1.00 91.12 178 GLY A O 1
ATOM 1462 N N . LEU A 1 179 ? -6.913 5.878 23.625 1.00 92.44 179 LEU A N 1
ATOM 1463 C CA . LEU A 1 179 ? -6.789 4.451 23.943 1.00 92.44 179 LEU A CA 1
ATOM 1464 C C . LEU A 1 179 ? -5.840 4.241 25.121 1.00 92.44 179 LEU A C 1
ATOM 1466 O O . LEU A 1 179 ? -4.730 4.769 25.129 1.00 92.44 179 LEU A O 1
ATOM 1470 N N . SER A 1 180 ? -6.252 3.410 26.079 1.00 83.12 180 SER A N 1
ATOM 1471 C CA . SER A 1 180 ? -5.337 2.891 27.095 1.00 83.12 180 SER A CA 1
ATOM 1472 C C . SER A 1 180 ? -4.371 1.866 26.488 1.00 83.12 180 SER A C 1
ATOM 1474 O O . SER A 1 180 ? -4.697 1.195 25.509 1.00 83.12 180 SER A O 1
ATOM 1476 N N . ASP A 1 181 ? -3.197 1.691 27.100 1.00 77.56 181 ASP A N 1
ATOM 1477 C CA . ASP A 1 181 ? -2.150 0.778 26.607 1.00 77.56 181 ASP A CA 1
ATOM 1478 C C . ASP A 1 181 ? -2.595 -0.694 26.497 1.00 77.56 181 ASP A C 1
ATOM 1480 O O . ASP A 1 181 ? -2.015 -1.463 25.730 1.00 77.56 181 ASP A O 1
ATOM 1484 N N . SER A 1 182 ? -3.622 -1.096 27.251 1.00 80.94 182 SER A N 1
ATOM 1485 C CA . SER A 1 182 ? -4.197 -2.448 27.241 1.00 80.94 182 SER A CA 1
ATOM 1486 C C . SER A 1 182 ? -5.479 -2.575 26.412 1.00 80.94 182 SER A C 1
ATOM 1488 O O . SER A 1 182 ? -6.047 -3.666 26.348 1.00 80.94 182 SER A O 1
ATOM 1490 N N . ALA A 1 183 ? -5.963 -1.487 25.803 1.00 91.44 183 ALA A N 1
ATOM 1491 C CA . ALA A 1 183 ? -7.198 -1.512 25.036 1.00 91.44 183 ALA A CA 1
ATOM 1492 C C . ALA A 1 183 ? -7.017 -2.277 23.724 1.00 91.44 183 ALA A C 1
ATOM 1494 O O . ALA A 1 183 ? -6.216 -1.919 22.857 1.00 91.44 183 ALA A O 1
ATOM 1495 N N . ASP A 1 184 ? -7.843 -3.301 23.548 1.00 95.88 184 ASP A N 1
ATOM 1496 C CA . ASP A 1 184 ? -7.944 -4.003 22.284 1.00 95.88 184 ASP A CA 1
ATOM 1497 C C . ASP A 1 184 ? -8.837 -3.232 21.311 1.00 95.88 184 ASP A C 1
ATOM 1499 O O . ASP A 1 184 ? -9.832 -2.608 21.688 1.00 95.88 184 ASP A O 1
ATOM 1503 N N . PHE A 1 185 ? -8.510 -3.311 20.023 1.00 98.25 185 PHE A N 1
ATOM 1504 C CA . PHE A 1 185 ? -9.305 -2.662 18.993 1.00 98.25 185 PHE A CA 1
ATOM 1505 C C . PHE A 1 185 ? -9.423 -3.478 17.715 1.00 98.25 185 PHE A C 1
ATOM 1507 O O . PHE A 1 185 ? -8.593 -4.332 17.380 1.00 98.25 185 PHE A O 1
ATOM 1514 N N . ILE A 1 186 ? -10.480 -3.167 16.982 1.00 98.38 186 ILE A N 1
ATOM 1515 C CA . ILE A 1 186 ? -10.800 -3.705 15.669 1.00 98.38 186 ILE A CA 1
ATOM 1516 C C . ILE A 1 186 ? -10.784 -2.567 14.660 1.00 98.38 186 ILE A C 1
ATOM 1518 O O . ILE A 1 186 ? -10.972 -1.395 15.000 1.00 98.38 186 ILE A O 1
ATOM 1522 N N . LEU A 1 187 ? -10.560 -2.917 13.401 1.00 98.56 187 LEU A N 1
ATOM 1523 C CA . LEU A 1 187 ? -10.710 -1.981 12.294 1.00 98.56 187 LEU A CA 1
ATOM 1524 C C . LEU A 1 187 ? -11.994 -2.283 11.555 1.00 98.56 187 LEU A C 1
ATOM 1526 O O . LEU A 1 187 ? -12.369 -3.448 11.441 1.00 98.56 187 LEU A O 1
ATOM 1530 N N . PHE A 1 188 ? -12.625 -1.259 10.998 1.00 97.75 188 PHE A N 1
ATOM 1531 C CA . PHE A 1 188 ? -13.698 -1.463 10.045 1.00 97.75 188 PHE A CA 1
ATOM 1532 C C . PHE A 1 188 ? -13.627 -0.509 8.859 1.00 97.75 188 PHE A C 1
ATOM 1534 O O . PHE A 1 188 ? -13.065 0.583 8.937 1.00 97.75 188 PHE A O 1
ATOM 1541 N N . HIS A 1 189 ? -14.159 -0.946 7.722 1.00 95.75 189 HIS A N 1
ATOM 1542 C CA . HIS A 1 189 ? -14.167 -0.160 6.493 1.00 95.75 189 HIS A CA 1
ATOM 1543 C C . HIS A 1 189 ? -15.350 -0.549 5.611 1.00 95.75 189 HIS A C 1
ATOM 1545 O O . HIS A 1 189 ? -15.489 -1.709 5.220 1.00 95.75 189 HIS A O 1
ATOM 1551 N N . ALA A 1 190 ? -16.139 0.453 5.233 1.00 92.12 190 ALA A N 1
ATOM 1552 C CA . ALA A 1 190 ? -17.075 0.364 4.127 1.00 92.12 190 ALA A CA 1
ATOM 1553 C C . ALA A 1 190 ? -16.446 1.020 2.903 1.00 92.12 190 ALA A C 1
ATOM 1555 O O . ALA A 1 190 ? -15.980 2.159 2.966 1.00 92.12 190 ALA A O 1
ATOM 1556 N N . ARG A 1 191 ? -16.437 0.289 1.794 1.00 87.69 191 ARG A N 1
ATOM 1557 C CA . ARG A 1 191 ? -15.970 0.807 0.516 1.00 87.69 191 ARG A CA 1
ATOM 1558 C C . ARG A 1 191 ? -16.958 1.851 -0.015 1.00 87.69 191 ARG A C 1
ATOM 1560 O O . ARG A 1 191 ? -18.158 1.588 -0.030 1.00 87.69 191 ARG A O 1
ATOM 1567 N N . ASP A 1 192 ? -16.438 2.970 -0.504 1.00 87.69 192 ASP A N 1
ATOM 1568 C CA . ASP A 1 192 ? -17.178 3.956 -1.290 1.00 87.69 192 ASP A CA 1
ATOM 1569 C C . ASP A 1 192 ? -16.408 4.333 -2.573 1.00 87.69 192 ASP A C 1
ATOM 1571 O O . ASP A 1 192 ? -15.263 3.908 -2.797 1.00 87.69 192 ASP A O 1
ATOM 1575 N N . SER A 1 193 ? -17.051 5.115 -3.439 1.00 86.88 193 SER A N 1
ATOM 1576 C CA . SER A 1 193 ? -16.484 5.538 -4.717 1.00 86.88 193 SER A CA 1
ATOM 1577 C C . SER A 1 193 ? -15.459 6.666 -4.612 1.00 86.88 193 SER A C 1
ATOM 1579 O O . SER A 1 193 ? -14.684 6.871 -5.550 1.00 86.88 193 SER A O 1
ATOM 1581 N N . GLU A 1 194 ? -15.426 7.393 -3.494 1.00 88.75 194 GLU A N 1
ATOM 1582 C CA . GLU A 1 194 ? -14.781 8.706 -3.382 1.00 88.75 194 GLU A CA 1
ATOM 1583 C C . GLU A 1 194 ? -13.274 8.625 -3.655 1.00 88.75 194 GLU A C 1
ATOM 1585 O O . GLU A 1 194 ? -12.677 9.456 -4.349 1.00 88.75 194 GLU A O 1
ATOM 1590 N N . TYR A 1 195 ? -12.646 7.547 -3.189 1.00 86.88 195 TYR A N 1
ATOM 1591 C CA . TYR A 1 195 ? -11.235 7.304 -3.457 1.00 86.88 195 TYR A CA 1
ATOM 1592 C C . TYR A 1 195 ? -10.935 7.131 -4.953 1.00 86.88 195 TYR A C 1
ATOM 1594 O O . TYR A 1 195 ? -9.958 7.682 -5.457 1.00 86.88 195 TYR A O 1
ATOM 1602 N N . LEU A 1 196 ? -11.735 6.352 -5.689 1.00 84.38 196 LEU A N 1
ATOM 1603 C CA . LEU A 1 196 ? -11.472 6.142 -7.117 1.00 84.38 196 LEU A CA 1
ATOM 1604 C C . LEU A 1 196 ? -11.811 7.380 -7.941 1.00 84.38 196 LEU A C 1
ATOM 1606 O O . LEU A 1 196 ? -11.100 7.666 -8.903 1.00 84.38 196 LEU A O 1
ATOM 1610 N N . ASP A 1 197 ? -12.840 8.117 -7.537 1.00 85.81 197 ASP A N 1
ATOM 1611 C CA . ASP A 1 197 ? -13.313 9.312 -8.233 1.00 85.81 197 ASP A CA 1
ATOM 1612 C C . ASP A 1 197 ? -12.279 10.431 -8.150 1.00 85.81 197 ASP A C 1
ATOM 1614 O O . ASP A 1 197 ? -11.934 11.039 -9.164 1.00 85.81 197 ASP A O 1
ATOM 1618 N N . SER A 1 198 ? -11.677 10.601 -6.974 1.00 82.94 198 SER A N 1
ATOM 1619 C CA . SER A 1 198 ? -10.580 11.545 -6.751 1.00 82.94 198 SER A CA 1
ATOM 1620 C C . SER A 1 198 ? -9.244 11.079 -7.353 1.00 82.94 198 SER A C 1
ATOM 1622 O O . SER A 1 198 ? -8.463 11.891 -7.856 1.00 82.94 198 SER A O 1
ATOM 1624 N N . PHE A 1 199 ? -8.967 9.772 -7.373 1.00 81.62 199 PHE A N 1
ATOM 1625 C CA . PHE A 1 199 ? -7.711 9.238 -7.906 1.00 81.62 199 PHE A CA 1
ATOM 1626 C C . PHE A 1 199 ? -7.670 9.190 -9.444 1.00 81.62 199 PHE A C 1
ATOM 1628 O O . PHE A 1 199 ? -6.619 9.400 -10.055 1.00 81.62 199 PHE A O 1
ATOM 1635 N N . LEU A 1 200 ? -8.801 8.899 -10.092 1.00 80.50 200 LEU A N 1
ATOM 1636 C CA . LEU A 1 200 ? -8.909 8.700 -11.542 1.00 80.50 200 LEU A CA 1
ATOM 1637 C C . LEU A 1 200 ? -9.539 9.894 -12.273 1.00 80.50 200 LEU A C 1
ATOM 1639 O O . LEU A 1 200 ? -10.009 9.729 -13.394 1.00 80.50 200 LEU A O 1
ATOM 1643 N N . THR A 1 201 ? -9.461 11.101 -11.708 1.00 76.50 201 THR A N 1
ATOM 1644 C CA . THR A 1 201 ? -10.040 12.355 -12.251 1.00 76.50 201 THR A CA 1
ATOM 1645 C C . THR A 1 201 ? -9.754 12.626 -13.730 1.00 76.50 201 THR A C 1
ATOM 1647 O O . THR A 1 201 ? -10.566 13.228 -14.423 1.00 76.50 201 THR A O 1
ATOM 1650 N N . LYS A 1 202 ? -8.612 12.164 -14.256 1.00 77.44 202 LYS A N 1
ATOM 1651 C CA . LYS A 1 202 ? -8.236 12.325 -15.675 1.00 77.44 202 LYS A CA 1
ATOM 1652 C C . LYS A 1 202 ? -8.899 11.319 -16.624 1.00 77.44 202 LYS A C 1
ATOM 1654 O O . LYS A 1 202 ? -8.589 11.307 -17.813 1.00 77.44 202 LYS A O 1
ATOM 1659 N N . ARG A 1 203 ? -9.732 10.415 -16.114 1.00 77.31 203 ARG A N 1
ATOM 1660 C CA . ARG A 1 203 ? -10.412 9.367 -16.877 1.00 77.31 203 ARG A CA 1
ATOM 1661 C C . ARG A 1 203 ? -11.930 9.519 -16.705 1.00 77.31 203 ARG A C 1
ATOM 1663 O O . ARG A 1 203 ? -12.377 9.911 -15.637 1.00 77.31 203 ARG A O 1
ATOM 1670 N N . PRO A 1 204 ? -12.741 9.167 -17.715 1.00 80.00 204 PRO A N 1
ATOM 1671 C CA . PRO A 1 204 ? -14.191 9.088 -17.553 1.00 80.00 204 PRO A CA 1
ATOM 1672 C C . PRO A 1 204 ? -14.597 8.116 -16.437 1.00 80.00 204 PRO A C 1
ATOM 1674 O O . PRO A 1 204 ? -14.121 6.977 -16.432 1.00 80.00 204 PRO A O 1
ATOM 1677 N N . ARG A 1 205 ? -15.529 8.528 -15.560 1.00 81.06 205 ARG A N 1
ATOM 1678 C CA . ARG A 1 205 ? -16.056 7.736 -14.424 1.00 81.06 205 ARG A CA 1
ATOM 1679 C C . ARG A 1 205 ? -16.457 6.313 -14.820 1.00 81.06 205 ARG A C 1
ATOM 1681 O O . ARG A 1 205 ? -16.170 5.360 -14.096 1.00 81.06 205 ARG A O 1
ATOM 1688 N N . ASN A 1 206 ? -17.041 6.155 -16.011 1.00 82.06 206 ASN A N 1
ATOM 1689 C CA . ASN A 1 206 ? -17.471 4.871 -16.577 1.00 82.06 206 ASN A CA 1
ATOM 1690 C C . ASN A 1 206 ? -16.367 3.799 -16.609 1.00 82.06 206 ASN A C 1
ATOM 1692 O O . ASN A 1 206 ? -16.681 2.616 -16.534 1.00 82.06 206 ASN A O 1
ATOM 1696 N N . HIS A 1 207 ? -15.085 4.177 -16.637 1.00 82.00 207 HIS A N 1
ATOM 1697 C CA . HIS A 1 207 ? -13.976 3.220 -16.621 1.00 82.00 207 HIS A CA 1
ATOM 1698 C C . HIS A 1 207 ? -13.814 2.449 -15.307 1.00 82.00 207 HIS A C 1
ATOM 1700 O O . HIS A 1 207 ? -13.059 1.480 -15.283 1.00 82.00 207 HIS A O 1
ATOM 1706 N N . TRP A 1 208 ? -14.463 2.862 -14.216 1.00 82.50 208 TRP A N 1
ATOM 1707 C CA . TRP A 1 208 ? -14.420 2.134 -12.943 1.00 82.50 208 TRP A CA 1
ATOM 1708 C C . TRP A 1 208 ? -15.779 1.991 -12.252 1.00 82.50 208 TRP A C 1
ATOM 1710 O O . TRP A 1 208 ? -15.831 1.418 -11.169 1.00 82.50 208 TRP A O 1
ATOM 1720 N N . ARG A 1 209 ? -16.881 2.417 -12.890 1.00 84.56 209 ARG A N 1
ATOM 1721 C CA . ARG A 1 209 ? -18.256 2.215 -12.381 1.00 84.56 209 ARG A CA 1
ATOM 1722 C C . ARG A 1 209 ? -18.635 0.755 -12.177 1.00 84.56 209 ARG A C 1
ATOM 1724 O O . ARG A 1 209 ? -19.443 0.439 -11.318 1.00 84.56 209 ARG A O 1
ATOM 1731 N N . TYR A 1 210 ? -17.997 -0.158 -12.905 1.00 81.50 210 TYR A N 1
ATOM 1732 C CA . TYR A 1 210 ? -18.161 -1.596 -12.681 1.00 81.50 210 TYR A CA 1
ATOM 1733 C C . TYR A 1 210 ? -17.727 -2.043 -11.275 1.00 81.50 210 TYR A C 1
ATOM 1735 O O . TYR A 1 210 ? -17.899 -3.201 -10.932 1.00 81.50 210 TYR A O 1
ATOM 1743 N N . HIS A 1 211 ? -17.115 -1.177 -10.467 1.00 82.62 211 HIS A N 1
ATOM 1744 C CA . HIS A 1 211 ? -16.817 -1.457 -9.071 1.00 82.62 211 HIS A CA 1
ATOM 1745 C C . HIS A 1 211 ? -17.893 -0.993 -8.087 1.00 82.62 211 HIS A C 1
ATOM 1747 O O . HIS A 1 211 ? -17.823 -1.432 -6.940 1.00 82.62 211 HIS A O 1
ATOM 1753 N N . ASP A 1 212 ? -18.841 -0.158 -8.521 1.00 85.69 212 ASP A N 1
ATOM 1754 C CA . ASP A 1 212 ? -19.807 0.527 -7.653 1.00 85.69 212 ASP A CA 1
ATOM 1755 C C . ASP A 1 212 ? -20.730 -0.470 -6.926 1.00 85.69 212 ASP A C 1
ATOM 1757 O O . ASP A 1 212 ? -21.171 -0.209 -5.815 1.00 85.69 212 ASP A O 1
ATOM 1761 N N . TYR A 1 213 ? -20.957 -1.664 -7.493 1.00 84.25 213 TYR A N 1
ATOM 1762 C CA . TYR A 1 213 ? -21.761 -2.722 -6.859 1.00 84.25 213 TYR A CA 1
ATOM 1763 C C . TYR A 1 213 ? -21.191 -3.225 -5.518 1.00 84.25 213 TYR A C 1
ATOM 1765 O O . TYR A 1 213 ? -21.890 -3.897 -4.766 1.00 84.25 213 TYR A O 1
ATOM 1773 N N . ARG A 1 214 ? -19.911 -2.948 -5.236 1.00 83.69 214 ARG A N 1
ATOM 1774 C CA . ARG A 1 214 ? -19.227 -3.322 -3.985 1.00 83.69 214 ARG A CA 1
ATOM 1775 C C . ARG A 1 214 ? -19.249 -2.210 -2.948 1.00 83.69 214 ARG A C 1
ATOM 1777 O O . ARG A 1 214 ? -18.740 -2.408 -1.844 1.00 83.69 214 ARG A O 1
ATOM 1784 N N . ASP A 1 215 ? -19.717 -1.028 -3.328 1.00 89.31 215 ASP A N 1
ATOM 1785 C CA . ASP A 1 215 ? -19.767 0.104 -2.424 1.00 89.31 215 ASP A CA 1
ATOM 1786 C C . ASP A 1 215 ? -20.918 -0.112 -1.434 1.00 89.31 215 ASP A C 1
ATOM 1788 O O . ASP A 1 215 ? -21.969 -0.659 -1.767 1.00 89.31 215 ASP A O 1
ATOM 1792 N N . SER A 1 216 ? -20.705 0.270 -0.179 1.00 89.50 216 SER A N 1
ATOM 1793 C CA . SER A 1 216 ? -21.660 0.033 0.904 1.00 89.50 216 SER A CA 1
ATOM 1794 C C . SER A 1 216 ? -21.755 1.252 1.806 1.00 89.50 216 SER A C 1
ATOM 1796 O O . SER A 1 216 ? -20.800 2.017 1.945 1.00 89.50 216 SER A O 1
ATOM 1798 N N . ASN A 1 217 ? -22.916 1.443 2.429 1.00 90.31 217 ASN A N 1
ATOM 1799 C CA . ASN A 1 217 ? -23.085 2.524 3.387 1.00 90.31 217 ASN A CA 1
ATOM 1800 C C . ASN A 1 217 ? -22.289 2.210 4.661 1.00 90.31 217 ASN A C 1
ATOM 1802 O O . ASN A 1 217 ? -22.463 1.149 5.262 1.00 90.31 217 ASN A O 1
AT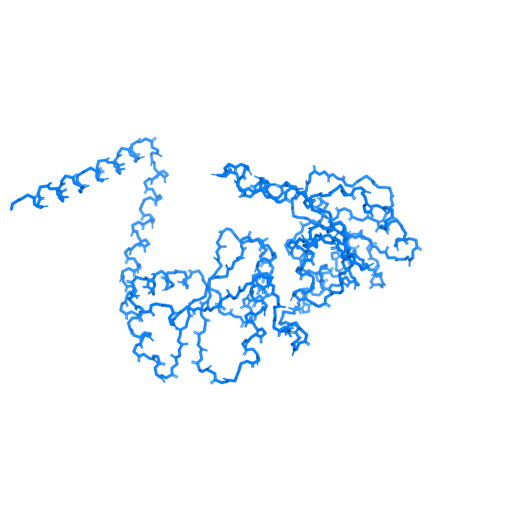OM 1806 N N . ILE A 1 218 ? -21.438 3.145 5.087 1.00 91.88 218 ILE A N 1
ATOM 1807 C CA . ILE A 1 218 ? -20.661 3.020 6.323 1.00 91.88 218 ILE A CA 1
ATOM 1808 C C . ILE A 1 218 ? -21.550 2.851 7.559 1.00 91.88 218 ILE A C 1
ATOM 1810 O O . ILE A 1 218 ? -21.184 2.110 8.468 1.00 91.88 218 ILE A O 1
ATOM 1814 N N . ASN A 1 219 ? -22.752 3.432 7.556 1.00 91.31 219 ASN A N 1
ATOM 1815 C CA . ASN A 1 219 ? -23.688 3.326 8.674 1.00 91.31 219 ASN A CA 1
ATOM 1816 C C . ASN A 1 219 ? -24.173 1.885 8.902 1.00 91.31 219 ASN A C 1
ATOM 1818 O O . ASN A 1 219 ? -24.515 1.532 10.026 1.00 91.31 219 ASN A O 1
ATOM 1822 N N . ASN A 1 220 ? -24.100 1.011 7.888 1.00 91.31 220 ASN A N 1
ATOM 1823 C CA . ASN A 1 220 ? -24.432 -0.411 8.038 1.00 91.31 220 ASN A CA 1
ATOM 1824 C C . ASN A 1 220 ? -23.467 -1.146 8.987 1.00 91.31 220 ASN A C 1
ATOM 1826 O O . ASN A 1 220 ? -23.780 -2.236 9.455 1.00 91.31 220 ASN A O 1
ATOM 1830 N N . TYR A 1 221 ? -22.294 -0.571 9.267 1.00 94.62 221 TYR A N 1
ATOM 1831 C CA . TYR A 1 221 ? -21.297 -1.147 10.169 1.00 94.62 221 TYR A CA 1
ATOM 1832 C C . TYR A 1 221 ? -21.463 -0.677 11.620 1.00 94.62 221 TYR A C 1
ATOM 1834 O O . TYR A 1 221 ? -20.853 -1.272 12.507 1.00 94.62 221 TYR A O 1
ATOM 1842 N N . LEU A 1 222 ? -22.280 0.353 11.883 1.00 95.06 222 LEU A N 1
ATOM 1843 C CA . LEU A 1 222 ? -22.397 0.954 13.216 1.00 95.06 222 LEU A CA 1
ATOM 1844 C C . LEU A 1 222 ? -22.945 -0.032 14.243 1.00 95.06 222 LEU A C 1
ATOM 1846 O O . LEU A 1 222 ? -22.332 -0.191 15.287 1.00 95.06 222 LEU A O 1
ATOM 1850 N N . ALA A 1 223 ? -24.011 -0.773 13.928 1.00 95.69 223 ALA A N 1
ATOM 1851 C CA . ALA A 1 223 ? -24.563 -1.766 14.856 1.00 95.69 223 ALA A CA 1
ATOM 1852 C C . ALA A 1 223 ? -23.518 -2.816 15.288 1.00 95.69 223 ALA A C 1
ATOM 1854 O O . ALA A 1 223 ? -23.454 -3.198 16.454 1.00 95.69 223 ALA A O 1
ATOM 1855 N N . ALA A 1 224 ? -22.651 -3.246 14.365 1.00 96.56 224 ALA A N 1
ATOM 1856 C CA . ALA A 1 224 ? -21.558 -4.161 14.682 1.00 96.56 224 ALA A CA 1
ATOM 1857 C C . ALA A 1 224 ? -20.456 -3.484 15.516 1.00 96.56 224 ALA A C 1
ATOM 1859 O O . ALA A 1 224 ? -19.935 -4.094 16.448 1.00 96.56 224 ALA A O 1
ATOM 1860 N N . ALA A 1 225 ? -20.107 -2.234 15.203 1.00 97.38 225 ALA A N 1
ATOM 1861 C CA . ALA A 1 225 ? -19.128 -1.462 15.964 1.00 97.38 225 ALA A CA 1
ATOM 1862 C C . ALA A 1 225 ? -19.598 -1.187 17.404 1.00 97.38 225 ALA A C 1
ATOM 1864 O O . ALA A 1 225 ? -18.810 -1.363 18.329 1.00 97.38 225 ALA A O 1
ATOM 1865 N N . GLU A 1 226 ? -20.875 -0.846 17.603 1.00 97.75 226 GLU A N 1
ATOM 1866 C CA . GLU A 1 226 ? -21.501 -0.665 18.922 1.00 97.75 226 GLU A CA 1
ATOM 1867 C C . GLU A 1 226 ? -21.450 -1.965 19.732 1.00 97.75 226 GLU A C 1
ATOM 1869 O O . GLU A 1 226 ? -20.925 -2.001 20.844 1.00 97.75 226 GLU A O 1
ATOM 1874 N N . ALA A 1 227 ? -21.865 -3.080 19.127 1.00 97.81 227 ALA A N 1
ATOM 1875 C CA . ALA A 1 227 ? -21.822 -4.388 19.772 1.00 97.81 227 ALA A CA 1
ATOM 1876 C C . ALA A 1 227 ? -20.384 -4.814 20.152 1.00 97.81 227 ALA A C 1
ATOM 1878 O O . ALA A 1 227 ? -20.167 -5.505 21.152 1.00 97.81 227 ALA A O 1
ATOM 1879 N N . LEU A 1 228 ? -19.373 -4.433 19.367 1.00 97.44 228 LEU A N 1
ATOM 1880 C CA . LEU A 1 228 ? -17.963 -4.675 19.698 1.00 97.44 228 LEU A CA 1
ATOM 1881 C C . LEU A 1 228 ? -17.467 -3.727 20.802 1.00 97.44 228 LEU A C 1
ATOM 1883 O O . LEU A 1 228 ? -16.698 -4.155 21.665 1.00 97.44 228 LEU A O 1
ATOM 1887 N N . ALA A 1 229 ? -17.952 -2.486 20.830 1.00 96.31 229 ALA A N 1
ATOM 1888 C CA . ALA A 1 229 ? -17.651 -1.513 21.875 1.00 96.31 229 ALA A CA 1
ATOM 1889 C C . ALA A 1 229 ? -18.183 -1.923 23.255 1.00 96.31 229 ALA A C 1
ATOM 1891 O O . ALA A 1 229 ? -17.465 -1.796 24.258 1.00 96.31 229 ALA A O 1
ATOM 1892 N N . GLU A 1 230 ? -19.392 -2.485 23.302 1.00 97.12 230 GLU A N 1
ATOM 1893 C CA . GLU A 1 230 ? -19.984 -3.094 24.502 1.00 97.12 230 GLU A CA 1
ATOM 1894 C C . GLU A 1 230 ? -19.139 -4.258 25.033 1.00 97.12 230 GLU A C 1
ATOM 1896 O O . GLU A 1 230 ? -19.000 -4.435 26.241 1.00 97.12 230 GLU A O 1
ATOM 1901 N N . ARG A 1 231 ? -18.491 -5.010 24.134 1.00 96.19 231 ARG A N 1
ATOM 1902 C CA . ARG A 1 231 ? -17.566 -6.106 24.476 1.00 96.19 231 ARG A CA 1
ATOM 1903 C C . ARG A 1 231 ? -16.164 -5.635 24.868 1.00 96.19 231 ARG A C 1
ATOM 1905 O O . ARG A 1 231 ? -15.293 -6.462 25.115 1.00 96.19 231 ARG A O 1
ATOM 1912 N N . GLY A 1 232 ? -15.935 -4.324 24.931 1.00 94.69 232 GLY A N 1
ATOM 1913 C CA . GLY A 1 232 ? -14.676 -3.741 25.391 1.00 94.69 232 GLY A CA 1
ATOM 1914 C C . GLY A 1 232 ? -13.705 -3.328 24.286 1.00 94.69 232 GLY A C 1
ATOM 1915 O O . GLY A 1 232 ? -12.676 -2.743 24.614 1.00 94.69 232 GLY A O 1
ATOM 1916 N N . TYR A 1 233 ? -14.021 -3.555 23.009 1.00 97.00 233 TYR A N 1
ATOM 1917 C CA . TYR A 1 233 ? -13.147 -3.152 21.906 1.00 97.00 233 TYR A CA 1
ATOM 1918 C C . TYR A 1 233 ? -13.314 -1.674 21.549 1.00 97.00 233 TYR A C 1
ATOM 1920 O O . TYR A 1 233 ? -14.415 -1.136 21.568 1.00 97.00 233 TYR A O 1
ATOM 1928 N N . TYR A 1 234 ? -12.237 -1.025 21.124 1.00 97.62 234 TYR A N 1
ATOM 1929 C CA . TYR A 1 234 ? -12.360 0.176 20.297 1.00 97.62 234 TYR A CA 1
ATOM 1930 C C . TYR A 1 234 ? -12.575 -0.226 18.836 1.00 97.62 234 TYR A C 1
ATOM 1932 O O . TYR A 1 234 ? -12.052 -1.243 18.378 1.00 97.62 234 TYR A O 1
ATOM 1940 N N . ALA A 1 235 ? -13.320 0.574 18.084 1.00 97.88 235 ALA A N 1
ATOM 1941 C CA . ALA A 1 235 ? -13.592 0.348 16.672 1.00 97.88 235 ALA A CA 1
ATOM 1942 C C . ALA A 1 235 ? -13.106 1.544 15.854 1.00 97.88 235 ALA A C 1
ATOM 1944 O O . ALA A 1 235 ? -13.658 2.637 15.952 1.00 97.88 235 ALA A O 1
ATOM 1945 N N . PHE A 1 236 ? -12.088 1.342 15.020 1.00 98.00 236 PHE A N 1
ATOM 1946 C CA . PHE A 1 236 ? -11.547 2.397 14.165 1.00 98.00 236 PHE A CA 1
ATOM 1947 C C . PHE A 1 236 ? -12.047 2.258 12.735 1.00 98.00 236 PHE A C 1
ATOM 1949 O O . PHE A 1 236 ? -11.778 1.256 12.065 1.00 98.00 236 PHE A O 1
ATOM 1956 N N . ARG A 1 237 ? -12.700 3.302 12.228 1.00 97.19 237 ARG A N 1
ATOM 1957 C CA . ARG A 1 237 ? -13.012 3.393 10.804 1.00 97.19 237 ARG A CA 1
ATOM 1958 C C . ARG A 1 237 ? -11.777 3.771 10.002 1.00 97.19 237 ARG A C 1
ATOM 1960 O O . ARG A 1 237 ? -11.224 4.858 10.167 1.00 97.19 237 ARG A O 1
ATOM 1967 N N . MET A 1 238 ? -11.428 2.917 9.050 1.00 97.19 238 MET A N 1
ATOM 1968 C CA . MET A 1 238 ? -10.323 3.124 8.118 1.00 97.19 238 MET A CA 1
ATOM 1969 C C . MET A 1 238 ? -10.795 3.709 6.782 1.00 97.19 238 MET A C 1
ATOM 1971 O O . MET A 1 238 ? -11.921 3.478 6.336 1.00 97.19 238 MET A O 1
ATOM 1975 N N . GLY A 1 239 ? -9.894 4.415 6.099 1.00 93.50 239 GLY A N 1
ATOM 1976 C CA . GLY A 1 239 ? -10.114 4.982 4.768 1.00 93.50 239 GLY A CA 1
ATOM 1977 C C . GLY A 1 239 ? -9.201 6.182 4.526 1.00 93.50 239 GLY A C 1
ATOM 1978 O O . GLY A 1 239 ? -8.955 6.954 5.443 1.00 93.50 239 GLY A O 1
ATOM 1979 N N . ALA A 1 240 ? -8.672 6.327 3.308 1.00 92.38 240 ALA A N 1
ATOM 1980 C CA . ALA A 1 240 ? -7.804 7.460 2.964 1.00 92.38 240 ALA A CA 1
ATOM 1981 C C . ALA A 1 240 ? -8.596 8.676 2.460 1.00 92.38 240 ALA A C 1
ATOM 1983 O O . ALA A 1 240 ? -8.234 9.811 2.745 1.00 92.38 240 ALA A O 1
ATOM 1984 N N . ILE A 1 241 ? -9.651 8.421 1.684 1.00 90.31 241 ILE A N 1
ATOM 1985 C CA . ILE A 1 241 ? -10.589 9.411 1.155 1.00 90.31 241 ILE A CA 1
ATOM 1986 C C . ILE A 1 241 ? -11.963 8.763 1.283 1.00 90.31 241 ILE A C 1
ATOM 1988 O O . ILE A 1 241 ? -12.132 7.632 0.826 1.00 90.31 241 ILE A O 1
ATOM 1992 N N . VAL A 1 242 ? -12.882 9.439 1.965 1.00 90.88 242 VAL A N 1
ATOM 1993 C CA . VAL A 1 242 ? -14.185 8.891 2.345 1.00 90.88 242 VAL A CA 1
ATOM 1994 C C . VAL A 1 242 ? -15.296 9.905 2.100 1.00 90.88 242 VAL A C 1
ATOM 1996 O O . VAL A 1 242 ? -15.073 11.106 2.237 1.00 90.88 242 VAL A O 1
ATOM 1999 N N . LYS A 1 243 ? -16.502 9.423 1.785 1.00 87.75 243 LYS A N 1
ATOM 2000 C CA . LYS A 1 243 ? -17.638 10.269 1.376 1.00 87.75 243 LYS A CA 1
ATOM 2001 C C . LYS A 1 243 ? -18.175 11.212 2.465 1.00 87.75 243 LYS A C 1
ATOM 2003 O O . LYS A 1 243 ? -18.731 12.260 2.155 1.00 87.75 243 LYS A O 1
ATOM 2008 N N . GLY A 1 244 ? -18.061 10.838 3.736 1.00 87.00 244 GLY A N 1
ATOM 2009 C CA . GLY A 1 244 ? -18.620 11.614 4.846 1.00 87.00 244 GLY A CA 1
ATOM 2010 C C . GLY A 1 244 ? -18.172 11.110 6.211 1.00 87.00 244 GLY A C 1
ATOM 2011 O O . GLY A 1 244 ? -17.514 10.068 6.302 1.00 87.00 244 GLY A O 1
ATOM 2012 N N . ALA A 1 245 ? -18.503 11.860 7.260 1.00 90.75 245 ALA A N 1
ATOM 2013 C CA . ALA A 1 245 ? -18.197 11.504 8.644 1.00 90.75 245 ALA A CA 1
ATOM 2014 C C . ALA A 1 245 ? -19.097 10.392 9.180 1.00 90.75 245 ALA A C 1
ATOM 2016 O O . ALA A 1 245 ? -20.205 10.185 8.688 1.00 90.75 245 ALA A O 1
ATOM 2017 N N . LEU A 1 246 ? -18.592 9.673 10.180 1.00 91.94 246 LEU A N 1
ATOM 2018 C CA . LEU A 1 246 ? -19.411 8.788 10.994 1.00 91.94 246 LEU A CA 1
ATOM 2019 C C . LEU A 1 246 ? -20.337 9.593 11.894 1.00 91.94 246 LEU A C 1
ATOM 2021 O O . LEU A 1 246 ? -19.896 10.503 12.595 1.00 91.94 246 LEU A O 1
ATOM 2025 N N . ASP A 1 247 ? -21.593 9.172 11.920 1.00 87.12 247 ASP A N 1
ATOM 2026 C CA . ASP A 1 247 ? -22.587 9.649 12.867 1.00 87.12 247 ASP A CA 1
ATOM 2027 C C . ASP A 1 247 ? -22.683 8.663 14.039 1.00 87.12 247 ASP A C 1
ATOM 2029 O O . ASP A 1 247 ? -23.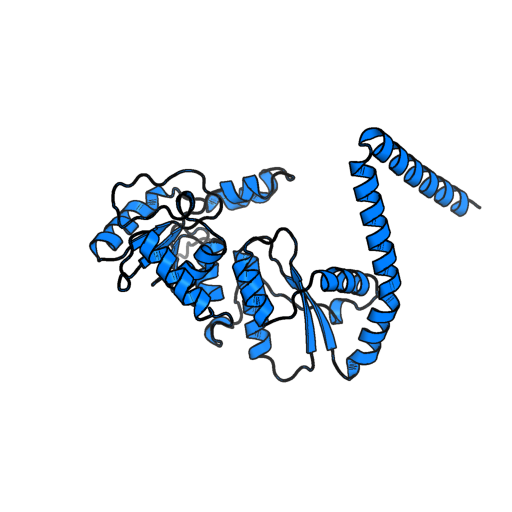353 7.634 13.963 1.00 87.12 247 ASP A O 1
ATOM 2033 N N . THR A 1 248 ? -21.904 8.913 15.092 1.00 91.44 248 THR A N 1
ATOM 2034 C CA . THR A 1 248 ? -21.942 8.146 16.345 1.00 91.44 248 THR A CA 1
ATOM 2035 C C . THR A 1 248 ? -21.501 9.023 17.512 1.00 91.44 248 THR A C 1
ATOM 2037 O O . THR A 1 248 ? -20.592 9.848 17.384 1.00 91.44 248 THR A O 1
ATOM 2040 N N . ALA A 1 249 ? -22.142 8.822 18.663 1.00 92.62 249 ALA A N 1
ATOM 2041 C CA . ALA A 1 249 ? -21.772 9.452 19.926 1.00 92.62 249 ALA A CA 1
ATOM 2042 C C . ALA A 1 249 ? -20.901 8.540 20.811 1.00 92.62 249 ALA A C 1
ATOM 2044 O O . ALA A 1 249 ? -20.441 8.979 21.865 1.00 92.62 249 ALA A O 1
ATOM 2045 N N . ASN A 1 250 ? -20.672 7.280 20.415 1.00 95.50 250 ASN A N 1
ATOM 2046 C CA . ASN A 1 250 ? -19.910 6.335 21.223 1.00 95.50 250 ASN A CA 1
ATOM 2047 C C . ASN A 1 250 ? -18.403 6.659 21.156 1.00 95.50 250 ASN A C 1
ATOM 2049 O O . ASN A 1 250 ? -17.801 6.542 20.086 1.00 95.50 250 ASN A O 1
ATOM 2053 N N . PRO A 1 251 ? -17.746 6.998 22.283 1.00 93.69 251 PRO A N 1
ATOM 2054 C CA . PRO A 1 251 ? -16.332 7.378 22.293 1.00 93.69 251 PRO A CA 1
ATOM 2055 C C . PRO A 1 251 ? -15.376 6.232 21.926 1.00 93.69 251 PRO A C 1
ATOM 2057 O O . PRO A 1 251 ? -14.223 6.487 21.582 1.00 93.69 251 PRO A O 1
ATOM 2060 N N . LYS A 1 252 ? -15.828 4.972 21.977 1.00 95.69 252 LYS A N 1
ATOM 2061 C CA . LYS A 1 252 ? -15.042 3.814 21.526 1.00 95.69 252 LYS A CA 1
ATOM 2062 C C . LYS A 1 252 ? -15.104 3.600 20.013 1.00 95.69 252 LYS A C 1
ATOM 2064 O O . LYS A 1 252 ? -14.320 2.808 19.493 1.00 95.69 252 LYS A O 1
ATOM 2069 N N . ILE A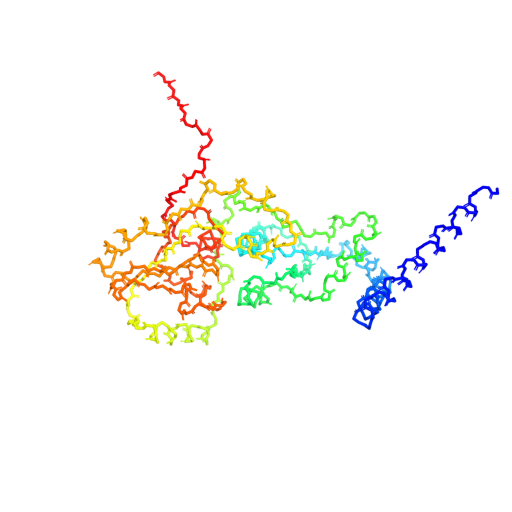 1 253 ? -15.995 4.292 19.300 1.00 97.19 253 ILE A N 1
ATOM 2070 C CA . ILE A 1 253 ? -16.082 4.248 17.838 1.00 97.19 253 ILE A CA 1
ATOM 2071 C C . ILE A 1 253 ? -15.394 5.491 17.271 1.00 97.19 253 ILE A C 1
ATOM 2073 O O . ILE A 1 253 ? -15.882 6.616 17.355 1.00 97.19 253 ILE A O 1
ATOM 2077 N N . VAL A 1 254 ? -14.223 5.283 16.676 1.00 96.56 254 VAL A N 1
ATOM 2078 C CA . VAL A 1 254 ? -13.318 6.351 16.255 1.00 96.56 254 VAL A CA 1
ATOM 2079 C C . VAL A 1 254 ? -13.337 6.500 14.736 1.00 96.56 254 VAL A C 1
ATOM 2081 O O . VAL A 1 254 ? -12.916 5.606 13.997 1.00 96.56 254 VAL A O 1
ATOM 2084 N N . ASP A 1 255 ? -13.746 7.678 14.257 1.00 96.44 255 ASP A N 1
ATOM 2085 C CA . ASP A 1 255 ? -13.632 8.063 12.843 1.00 96.44 255 ASP A CA 1
ATOM 2086 C C . ASP A 1 255 ? -12.195 8.464 12.472 1.00 96.44 255 ASP A C 1
ATOM 2088 O O . ASP A 1 255 ? -11.874 9.634 12.238 1.00 96.44 255 ASP A O 1
ATOM 2092 N N . TYR A 1 256 ? -11.301 7.476 12.468 1.00 97.12 256 TYR A N 1
ATOM 2093 C CA . TYR A 1 256 ? -9.884 7.673 12.176 1.00 97.12 256 TYR A CA 1
ATOM 2094 C C . TYR A 1 256 ? -9.643 8.252 10.784 1.00 97.12 256 TYR A C 1
ATOM 2096 O O . TYR A 1 256 ? -8.818 9.158 10.647 1.00 97.12 256 TYR A O 1
ATOM 2104 N N . ALA A 1 257 ? -10.391 7.775 9.785 1.00 95.62 257 ALA A N 1
ATOM 2105 C CA . ALA A 1 257 ? -10.291 8.209 8.395 1.00 95.62 257 ALA A CA 1
ATOM 2106 C C . ALA A 1 257 ? -10.361 9.739 8.233 1.00 95.62 257 ALA A C 1
ATOM 2108 O O . ALA A 1 257 ? -9.623 10.297 7.424 1.00 95.62 257 ALA A O 1
ATOM 2109 N N . ILE A 1 258 ? -11.209 10.414 9.017 1.00 94.69 258 ILE A N 1
ATOM 2110 C CA . ILE A 1 258 ? -11.366 11.874 8.964 1.00 94.69 258 ILE A CA 1
ATOM 2111 C C . ILE A 1 258 ? -10.474 12.593 9.973 1.00 94.69 258 ILE A C 1
ATOM 2113 O O . ILE A 1 258 ? -9.888 13.622 9.646 1.00 94.69 258 ILE A O 1
ATOM 2117 N N . LYS A 1 259 ? -10.384 12.088 11.206 1.00 94.75 259 LYS A N 1
ATOM 2118 C CA . LYS A 1 259 ? -9.810 12.858 12.320 1.00 94.75 259 LYS A CA 1
ATOM 2119 C C . LYS A 1 259 ? -8.296 12.708 12.465 1.00 94.75 259 LYS A C 1
ATOM 2121 O O . LYS A 1 259 ? -7.633 13.646 12.894 1.00 94.75 259 LYS A O 1
ATOM 2126 N N . TYR A 1 260 ? -7.748 11.535 12.144 1.00 96.75 260 TYR A N 1
ATOM 2127 C CA . TYR A 1 260 ? -6.397 11.152 12.584 1.00 96.75 260 TYR A CA 1
ATOM 2128 C C . TYR A 1 260 ? -5.542 10.504 11.487 1.00 96.75 260 TYR A C 1
ATOM 2130 O O . TYR A 1 260 ? -4.411 10.078 11.749 1.00 96.75 260 TYR A O 1
ATOM 2138 N N . ARG A 1 261 ? -6.068 10.384 10.262 1.00 97.31 261 ARG A N 1
ATOM 2139 C CA . ARG A 1 261 ? -5.459 9.561 9.219 1.00 97.31 261 ARG A CA 1
ATOM 2140 C C . ARG A 1 261 ? -4.064 10.042 8.835 1.00 97.31 261 ARG A C 1
ATOM 2142 O O . ARG A 1 261 ? -3.855 11.176 8.416 1.00 97.31 261 ARG A O 1
ATOM 2149 N N . THR A 1 262 ? -3.101 9.127 8.890 1.00 98.00 262 THR A N 1
ATOM 2150 C CA . THR A 1 262 ? -1.729 9.345 8.418 1.00 98.00 262 THR A CA 1
ATOM 2151 C C . THR A 1 262 ? -1.198 8.075 7.772 1.00 98.00 262 THR A C 1
ATOM 2153 O O . THR A 1 262 ? -1.552 6.974 8.182 1.00 98.00 262 THR A O 1
ATOM 2156 N N . ASP A 1 263 ? -0.276 8.209 6.814 1.00 98.06 263 ASP A N 1
ATOM 2157 C CA . ASP A 1 263 ? 0.366 7.049 6.178 1.00 98.06 263 ASP A CA 1
ATOM 2158 C C . ASP A 1 263 ? 0.989 6.087 7.201 1.00 98.06 263 ASP A C 1
ATOM 2160 O O . ASP A 1 263 ? 0.973 4.874 7.011 1.00 98.06 263 ASP A O 1
ATOM 2164 N N . PHE A 1 264 ? 1.539 6.628 8.291 1.00 98.69 264 PHE A N 1
ATOM 2165 C CA . PHE A 1 264 ? 2.119 5.833 9.365 1.00 98.69 264 PHE A CA 1
ATOM 2166 C C . PHE A 1 264 ? 1.056 5.039 10.132 1.00 98.69 264 PHE A C 1
ATOM 2168 O O . PHE A 1 264 ? 1.183 3.820 10.258 1.00 98.69 264 PHE A O 1
ATOM 2175 N N . LEU A 1 265 ? 0.008 5.717 10.614 1.00 98.25 265 LEU A N 1
ATOM 2176 C CA . LEU A 1 265 ? -1.035 5.068 11.403 1.00 98.25 265 LEU A CA 1
ATOM 2177 C C . LEU A 1 265 ? -1.878 4.095 10.580 1.00 98.25 265 LEU A C 1
ATOM 2179 O O . LEU A 1 265 ? -2.314 3.103 11.149 1.00 98.25 265 LEU A O 1
ATOM 2183 N N . ASP A 1 266 ? -2.025 4.299 9.266 1.00 98.25 266 ASP A N 1
ATOM 2184 C CA . ASP A 1 266 ? -2.673 3.320 8.388 1.00 98.25 266 ASP A CA 1
ATOM 2185 C C . ASP A 1 266 ? -2.023 1.944 8.569 1.00 98.25 266 ASP A C 1
ATOM 2187 O O . ASP A 1 266 ? -2.703 0.954 8.800 1.00 98.25 266 ASP A O 1
ATOM 2191 N N . ILE A 1 267 ? -0.689 1.882 8.506 1.00 98.69 267 ILE A N 1
ATOM 2192 C CA . ILE A 1 267 ? 0.050 0.619 8.590 1.00 98.69 267 ILE A CA 1
ATOM 2193 C C . ILE A 1 267 ? 0.147 0.128 10.038 1.00 98.69 267 ILE A C 1
ATOM 2195 O O . ILE A 1 267 ? 0.063 -1.075 10.283 1.00 98.69 267 ILE A O 1
ATOM 2199 N N . TYR A 1 268 ? 0.295 1.041 11.004 1.00 98.50 268 TYR A N 1
ATOM 2200 C CA . TYR A 1 268 ? 0.374 0.687 12.425 1.00 98.50 268 TYR A CA 1
ATOM 2201 C C . TYR A 1 268 ? -0.923 0.050 12.931 1.00 98.50 268 TYR A C 1
ATOM 2203 O O . TYR A 1 268 ? -0.895 -1.028 13.524 1.00 98.50 268 TYR A O 1
ATOM 2211 N N . LEU A 1 269 ? -2.069 0.659 12.622 1.00 98.38 269 LEU A N 1
ATOM 2212 C CA . LEU A 1 269 ? -3.383 0.144 12.995 1.00 98.38 269 LEU A CA 1
ATOM 2213 C C . LEU A 1 269 ? -3.637 -1.239 12.388 1.00 98.38 269 LEU A C 1
ATOM 2215 O O . LEU A 1 269 ? -4.081 -2.138 13.104 1.00 98.38 269 LEU A O 1
ATOM 2219 N N . LEU A 1 270 ? -3.288 -1.446 11.109 1.00 98.38 270 LEU A N 1
ATOM 2220 C CA . LEU A 1 270 ? -3.387 -2.761 10.459 1.00 98.38 270 LEU A CA 1
ATOM 2221 C C . LEU A 1 270 ? -2.577 -3.838 11.194 1.00 98.38 270 LEU A C 1
ATOM 2223 O O . LEU A 1 270 ? -2.995 -4.987 11.243 1.00 98.38 270 LEU A O 1
ATOM 2227 N N . ASN A 1 271 ? -1.423 -3.500 11.769 1.00 98.00 271 ASN A N 1
ATOM 2228 C CA . ASN A 1 271 ? -0.599 -4.461 12.504 1.00 98.00 271 ASN A CA 1
ATOM 2229 C C . ASN A 1 271 ? -1.082 -4.728 13.930 1.00 98.00 271 ASN A C 1
ATOM 2231 O O . ASN A 1 271 ? -0.858 -5.820 14.452 1.00 98.00 271 ASN A O 1
ATOM 2235 N N . LYS A 1 272 ? -1.700 -3.747 14.586 1.00 97.62 272 LYS A N 1
ATOM 2236 C CA . LYS A 1 272 ? -2.055 -3.848 16.008 1.00 97.62 272 LYS A CA 1
ATOM 2237 C C . LYS A 1 272 ? -3.493 -4.287 16.261 1.00 97.62 272 LYS A C 1
ATOM 2239 O O . LYS A 1 272 ? -3.766 -4.791 17.344 1.00 97.62 272 LYS A O 1
ATOM 2244 N N . CYS A 1 273 ? -4.378 -4.206 15.269 1.00 98.06 273 CYS A N 1
ATOM 2245 C CA . CYS A 1 273 ? -5.760 -4.645 15.436 1.00 98.06 273 CYS A CA 1
ATOM 2246 C C . CYS A 1 273 ? -5.882 -6.146 15.750 1.00 98.06 273 CYS A C 1
ATOM 2248 O O . CYS A 1 273 ? -5.007 -6.955 15.412 1.00 98.06 273 CYS A O 1
ATOM 2250 N N . LYS A 1 274 ? -6.998 -6.532 16.372 1.00 97.81 274 LYS A N 1
ATOM 2251 C CA . LYS A 1 274 ? -7.359 -7.945 16.565 1.00 97.81 274 LYS A CA 1
ATOM 2252 C C . LYS A 1 274 ? -7.839 -8.590 15.281 1.00 97.81 274 LYS A C 1
ATOM 2254 O O . LYS A 1 274 ? -7.405 -9.687 14.948 1.00 97.81 274 LYS A O 1
ATOM 2259 N N . PHE A 1 275 ? -8.715 -7.894 14.569 1.00 98.00 275 PHE A N 1
ATOM 2260 C CA . PHE A 1 275 ? -9.219 -8.283 13.262 1.00 98.00 275 PHE A CA 1
ATOM 2261 C C . PHE A 1 275 ? -9.745 -7.051 12.519 1.00 98.00 275 PHE A C 1
ATOM 2263 O O . PHE A 1 275 ? -9.855 -5.955 13.082 1.00 98.00 275 PHE A O 1
ATOM 2270 N N . PHE A 1 276 ? -10.062 -7.243 11.242 1.00 98.12 276 PHE A N 1
ATOM 2271 C CA . PHE A 1 276 ? -10.626 -6.218 10.372 1.00 98.12 276 PHE A CA 1
ATOM 2272 C C . PHE A 1 276 ? -12.030 -6.630 9.904 1.00 98.12 276 PHE A C 1
ATOM 2274 O O . PHE A 1 276 ? -12.182 -7.677 9.287 1.00 98.12 276 PHE A O 1
ATOM 2281 N N . LEU A 1 277 ? -13.048 -5.805 10.150 1.00 97.44 277 LEU A N 1
ATOM 2282 C CA . LEU A 1 277 ? -14.417 -5.960 9.648 1.00 97.44 277 LEU A CA 1
ATOM 2283 C C . LEU A 1 277 ? -14.634 -5.142 8.362 1.00 97.44 277 LEU A C 1
ATOM 2285 O O . LEU A 1 277 ? -14.559 -3.916 8.374 1.00 97.44 277 LEU A O 1
ATOM 2289 N N . GLY A 1 278 ? -14.918 -5.772 7.228 1.00 93.69 278 GLY A N 1
ATOM 2290 C CA . GLY A 1 278 ? -15.090 -5.012 5.986 1.00 93.69 278 GLY A CA 1
ATOM 2291 C C . GLY A 1 278 ? -15.353 -5.855 4.755 1.00 93.69 278 GLY A C 1
ATOM 2292 O O . GLY A 1 278 ? -15.252 -7.076 4.788 1.00 93.69 278 GLY A O 1
ATOM 2293 N N . ALA A 1 279 ? -15.650 -5.183 3.648 1.00 87.88 279 ALA A N 1
ATOM 2294 C CA . ALA A 1 279 ? -15.715 -5.808 2.331 1.00 87.88 279 ALA A CA 1
ATOM 2295 C C . ALA A 1 279 ? -14.325 -5.943 1.690 1.00 87.88 279 ALA A C 1
ATOM 2297 O O . ALA A 1 279 ? -13.348 -5.327 2.127 1.00 87.88 279 ALA A O 1
ATOM 2298 N N . PHE A 1 280 ? -14.247 -6.684 0.578 1.00 85.12 280 PHE A N 1
ATOM 2299 C CA . PHE A 1 280 ? -13.034 -6.761 -0.236 1.00 85.12 280 PHE A CA 1
ATOM 2300 C C . PHE A 1 280 ? -12.634 -5.382 -0.775 1.00 85.12 280 PHE A C 1
ATOM 2302 O O . PHE A 1 280 ? -13.193 -4.848 -1.742 1.00 85.12 280 PHE A O 1
ATOM 2309 N N . SER A 1 281 ? -11.605 -4.820 -0.155 1.00 90.00 281 SER A N 1
ATOM 2310 C CA . SER A 1 281 ? -11.059 -3.507 -0.461 1.00 90.00 281 SER A CA 1
ATOM 2311 C C . SER A 1 281 ? -9.539 -3.541 -0.349 1.00 90.00 281 SER A C 1
ATOM 2313 O O . SER A 1 281 ? -8.961 -4.463 0.225 1.00 90.00 281 SER A O 1
ATOM 2315 N N . GLY A 1 282 ? -8.877 -2.518 -0.895 1.00 91.81 282 GLY A N 1
ATOM 2316 C CA . GLY A 1 282 ? -7.424 -2.431 -0.798 1.00 91.81 282 GLY A CA 1
ATOM 2317 C C . GLY A 1 282 ? -6.945 -2.431 0.654 1.00 91.81 282 GLY A C 1
ATOM 2318 O O . GLY A 1 282 ? -6.061 -3.206 0.982 1.00 91.81 282 GLY A O 1
ATOM 2319 N N . ILE A 1 283 ? -7.550 -1.603 1.512 1.00 94.88 283 ILE A N 1
ATOM 2320 C CA . ILE A 1 283 ? -7.117 -1.444 2.907 1.00 94.88 283 ILE A CA 1
ATOM 2321 C C . ILE A 1 283 ? -7.459 -2.665 3.768 1.00 94.88 283 ILE A C 1
ATOM 2323 O O . ILE A 1 283 ? -6.631 -3.089 4.568 1.00 94.88 283 ILE A O 1
ATOM 2327 N N . THR A 1 284 ? -8.639 -3.263 3.568 1.00 94.38 284 THR A N 1
ATOM 2328 C CA . THR A 1 284 ? -9.066 -4.466 4.296 1.00 94.38 284 THR A CA 1
ATOM 2329 C C . THR A 1 284 ? -8.128 -5.630 3.987 1.00 94.38 284 THR A C 1
ATOM 2331 O O . THR A 1 284 ? -7.598 -6.249 4.905 1.00 94.38 284 THR A O 1
ATOM 2334 N N . ASN A 1 285 ? -7.836 -5.868 2.703 1.00 92.75 285 ASN A N 1
ATOM 2335 C CA . ASN A 1 285 ? -6.939 -6.946 2.282 1.00 92.75 285 ASN A CA 1
ATOM 2336 C C . ASN A 1 285 ? -5.505 -6.727 2.781 1.00 92.75 285 ASN A C 1
ATOM 2338 O O . ASN A 1 285 ? -4.855 -7.682 3.202 1.00 92.75 285 ASN A O 1
ATOM 2342 N N . SER A 1 286 ? -5.031 -5.474 2.825 1.00 96.38 286 SER A N 1
ATOM 2343 C CA . SER A 1 286 ? -3.696 -5.154 3.340 1.00 96.38 286 SER A CA 1
ATOM 2344 C C . SER A 1 286 ? -3.475 -5.610 4.789 1.00 96.38 286 SER A C 1
ATOM 2346 O O . SER A 1 286 ? -2.334 -5.892 5.141 1.00 96.38 286 SER A O 1
ATOM 2348 N N . ALA A 1 287 ? -4.516 -5.728 5.624 1.00 97.12 287 ALA A N 1
ATOM 2349 C CA . ALA A 1 287 ? -4.378 -6.266 6.984 1.00 97.12 287 ALA A CA 1
ATOM 2350 C C . ALA A 1 287 ? -3.884 -7.724 6.973 1.00 97.12 287 ALA A C 1
ATOM 2352 O O . ALA A 1 287 ? -2.985 -8.105 7.728 1.00 97.12 287 ALA A O 1
ATOM 2353 N N . TYR A 1 288 ? -4.448 -8.531 6.075 1.00 95.00 288 TYR A N 1
ATOM 2354 C CA . TYR A 1 288 ? -4.085 -9.931 5.898 1.00 95.00 288 TYR A CA 1
ATOM 2355 C C . TYR A 1 288 ? -2.780 -10.084 5.109 1.00 95.00 288 TYR A C 1
ATOM 2357 O O . TYR A 1 288 ? -1.856 -10.766 5.565 1.00 95.00 288 TYR A O 1
ATOM 2365 N N . ASP A 1 289 ? -2.656 -9.376 3.982 1.00 95.00 289 ASP A N 1
ATOM 2366 C CA . ASP A 1 289 ? -1.467 -9.435 3.130 1.00 95.00 289 ASP A CA 1
ATOM 2367 C C . ASP A 1 289 ? -0.208 -9.007 3.885 1.00 95.00 289 ASP A C 1
ATOM 2369 O O . ASP A 1 289 ? 0.838 -9.611 3.715 1.00 95.00 289 ASP A O 1
ATOM 2373 N N . LEU A 1 290 ? -0.265 -7.974 4.726 1.00 97.25 290 LEU A N 1
ATOM 2374 C CA . LEU A 1 290 ? 0.937 -7.467 5.391 1.00 97.25 290 LEU A CA 1
ATOM 2375 C C . LEU A 1 290 ? 1.215 -8.147 6.727 1.00 97.25 290 LEU A C 1
ATOM 2377 O O . LEU A 1 290 ? 2.374 -8.293 7.094 1.00 97.25 290 LEU A O 1
ATOM 2381 N N . PHE A 1 291 ? 0.170 -8.519 7.472 1.00 97.81 291 PHE A N 1
ATOM 2382 C CA . PHE A 1 291 ? 0.302 -8.872 8.890 1.00 97.81 291 PHE A CA 1
ATOM 2383 C C . PHE A 1 291 ? -0.462 -10.132 9.299 1.00 97.81 291 PHE A C 1
ATOM 2385 O O . PHE A 1 291 ? -0.510 -10.441 10.489 1.00 97.81 291 PHE A O 1
ATOM 2392 N N . ARG A 1 292 ? -1.058 -10.855 8.339 1.00 96.75 292 ARG A N 1
ATOM 2393 C CA . ARG A 1 292 ? -1.879 -12.060 8.569 1.00 96.75 292 ARG A CA 1
ATOM 2394 C C . ARG A 1 292 ? -3.010 -11.825 9.576 1.00 96.75 292 ARG A C 1
ATOM 2396 O O . ARG A 1 292 ? -3.375 -12.723 10.330 1.00 96.75 292 ARG A O 1
ATOM 2403 N N . LYS A 1 293 ? -3.567 -10.610 9.614 1.00 96.94 293 LYS A N 1
ATOM 2404 C CA . LYS A 1 293 ? -4.698 -10.319 10.496 1.00 96.94 293 LYS A CA 1
ATOM 2405 C C . LYS A 1 293 ? -5.970 -11.005 10.012 1.00 96.94 293 LYS A C 1
ATOM 2407 O O . LYS A 1 293 ? -6.233 -10.975 8.809 1.00 96.94 293 LYS A O 1
ATOM 2412 N N . PRO A 1 294 ? -6.781 -11.565 10.928 1.00 96.88 294 PRO A N 1
ATOM 2413 C CA . PRO A 1 294 ? -8.098 -12.075 10.583 1.00 96.88 294 PRO A CA 1
ATOM 2414 C C . PRO A 1 294 ? -8.975 -10.982 9.962 1.00 96.88 294 PRO A C 1
ATOM 2416 O O . PRO A 1 294 ? -8.957 -9.829 10.406 1.00 96.88 294 PRO A O 1
ATOM 2419 N N . ILE A 1 295 ? -9.764 -11.357 8.956 1.00 95.19 295 ILE A N 1
ATOM 2420 C CA . ILE A 1 295 ? -10.732 -10.476 8.300 1.00 95.19 295 ILE A CA 1
ATOM 2421 C C . ILE A 1 295 ? -12.129 -11.074 8.477 1.00 95.19 295 ILE A C 1
ATOM 2423 O O . ILE A 1 295 ? -12.404 -12.173 8.001 1.00 95.19 295 ILE A O 1
ATOM 2427 N N . ALA A 1 296 ? -13.019 -10.330 9.130 1.00 95.19 296 ALA A N 1
ATOM 2428 C CA . ALA A 1 296 ? -14.453 -10.584 9.123 1.00 95.19 296 ALA A CA 1
ATOM 2429 C C . ALA A 1 296 ? -15.043 -9.938 7.862 1.00 95.19 296 ALA A C 1
ATOM 2431 O O . ALA A 1 296 ? -15.241 -8.721 7.798 1.00 95.19 296 ALA A O 1
ATOM 2432 N N . CYS A 1 297 ? -15.247 -10.751 6.828 1.00 90.50 297 CYS A N 1
ATOM 2433 C CA . CYS A 1 297 ? -15.635 -10.257 5.513 1.00 90.50 297 CYS A CA 1
ATOM 2434 C C . CYS A 1 297 ? -17.161 -10.103 5.405 1.00 90.50 297 CYS A C 1
ATOM 2436 O O . CYS A 1 297 ? -17.888 -11.074 5.599 1.00 90.50 297 CYS A O 1
ATOM 2438 N N . VAL A 1 298 ? -17.646 -8.900 5.085 1.00 90.62 298 VAL A N 1
ATOM 2439 C CA . VAL A 1 298 ? -19.083 -8.575 4.955 1.00 90.62 298 VAL A CA 1
ATOM 2440 C C . VAL A 1 298 ? -19.339 -7.697 3.733 1.00 90.62 298 VAL A C 1
ATOM 2442 O O . VAL A 1 298 ? -18.400 -7.144 3.166 1.00 90.62 298 VAL A O 1
ATOM 2445 N N . ASN A 1 299 ? -20.603 -7.552 3.319 1.00 85.56 299 ASN A N 1
ATOM 2446 C CA . ASN A 1 299 ? -21.002 -6.755 2.145 1.00 85.56 299 ASN A CA 1
ATOM 2447 C C . ASN A 1 299 ? -20.198 -7.118 0.891 1.00 85.56 299 ASN A C 1
ATOM 2449 O O . ASN A 1 299 ? -19.857 -6.277 0.058 1.00 85.56 299 ASN A O 1
ATOM 2453 N N . THR A 1 300 ? -19.854 -8.398 0.789 1.00 77.62 300 THR A N 1
ATOM 2454 C CA . THR A 1 300 ? -19.188 -8.944 -0.371 1.00 77.62 300 THR A CA 1
ATOM 2455 C C . THR A 1 300 ? -20.242 -9.403 -1.357 1.00 77.62 300 THR A C 1
ATOM 2457 O O . THR A 1 300 ? -21.087 -10.249 -1.090 1.00 77.62 300 THR A O 1
ATOM 2460 N N . THR A 1 301 ? -20.158 -8.842 -2.546 1.00 69.50 301 THR A N 1
ATOM 2461 C CA . THR A 1 301 ? -20.606 -9.498 -3.762 1.00 69.50 301 THR A CA 1
ATOM 2462 C C . THR A 1 301 ? -19.340 -9.548 -4.632 1.00 69.50 301 THR A C 1
ATOM 2464 O O . THR A 1 301 ? -18.469 -8.679 -4.546 1.00 69.50 301 THR A O 1
ATOM 2467 N N . HIS A 1 302 ? -19.047 -10.614 -5.354 1.00 53.06 302 HIS A N 1
ATOM 2468 C CA . HIS A 1 302 ? -19.955 -11.489 -6.061 1.00 53.06 302 HIS A CA 1
ATOM 2469 C C . HIS A 1 302 ? -19.322 -12.899 -5.929 1.00 53.06 302 HIS A C 1
ATOM 2471 O O . HIS A 1 302 ? -18.359 -13.177 -6.632 1.00 53.06 302 HIS A O 1
ATOM 2477 N N . ILE A 1 303 ? -19.785 -13.778 -5.014 1.00 55.44 303 ILE A N 1
ATOM 2478 C CA . ILE A 1 303 ? -19.603 -15.239 -5.227 1.00 55.44 303 ILE A CA 1
ATOM 2479 C C . ILE A 1 303 ? -20.156 -15.459 -6.620 1.00 55.44 303 ILE A C 1
ATOM 2481 O O . ILE A 1 303 ? -21.285 -15.004 -6.763 1.00 55.44 303 ILE A O 1
ATOM 2485 N N . GLU A 1 304 ? -19.470 -16.084 -7.586 1.00 54.28 304 GLU A N 1
ATOM 2486 C CA . GLU A 1 304 ? -19.958 -16.410 -8.953 1.00 54.28 304 GLU A CA 1
ATOM 2487 C C . GLU A 1 304 ? -21.207 -17.311 -9.042 1.00 54.28 304 GLU A C 1
ATOM 2489 O O . GLU A 1 304 ? -21.402 -18.149 -9.912 1.00 54.28 304 GLU A O 1
ATOM 2494 N N . HIS A 1 305 ? -22.135 -16.978 -8.169 1.00 51.69 305 HIS A N 1
ATOM 2495 C CA . HIS A 1 305 ? -23.514 -16.638 -8.473 1.00 51.69 305 HIS A CA 1
ATOM 2496 C C . HIS A 1 305 ? -24.412 -17.837 -8.283 1.00 51.69 305 HIS A C 1
ATOM 2498 O O . HIS A 1 305 ? -25.359 -18.045 -9.023 1.00 51.69 305 HIS A O 1
ATOM 2504 N N . MET A 1 306 ? -24.066 -18.587 -7.231 1.00 53.69 306 MET A N 1
ATOM 2505 C CA . MET A 1 306 ? -24.938 -19.331 -6.332 1.00 53.69 306 MET A CA 1
ATOM 2506 C C . MET A 1 306 ? -26.411 -19.320 -6.744 1.00 53.69 306 MET A C 1
ATOM 2508 O O . MET A 1 306 ? -27.176 -18.475 -6.286 1.00 53.69 306 MET A O 1
ATOM 2512 N N . TRP A 1 307 ? -26.764 -20.313 -7.564 1.00 46.84 307 TRP A N 1
ATOM 2513 C CA . TRP A 1 307 ? -27.681 -21.404 -7.218 1.00 46.84 307 TRP A CA 1
ATOM 2514 C C . TRP A 1 307 ? -27.007 -22.753 -7.550 1.00 46.84 307 TRP A C 1
ATOM 2516 O O . TRP A 1 307 ? -26.412 -22.897 -8.615 1.00 46.84 307 TRP A O 1
ATOM 2526 N N . THR A 1 308 ? -27.147 -23.746 -6.664 1.00 55.00 308 THR A N 1
ATOM 2527 C CA . THR A 1 308 ? -27.023 -25.186 -6.966 1.00 55.00 308 THR A CA 1
ATOM 2528 C C . THR A 1 308 ? -28.294 -25.862 -6.464 1.00 55.00 308 THR A C 1
ATOM 2530 O O . THR A 1 308 ? -28.551 -25.830 -5.261 1.00 55.00 308 THR A O 1
ATOM 2533 N N . TRP A 1 309 ? -29.079 -26.442 -7.373 1.00 49.50 309 TRP A N 1
ATOM 2534 C CA . TRP A 1 309 ? -30.196 -27.325 -7.030 1.00 49.50 309 TRP A CA 1
ATOM 2535 C C . TRP A 1 309 ? -29.762 -28.777 -7.224 1.00 49.50 309 TRP A C 1
ATOM 2537 O O . TRP A 1 309 ? -29.225 -29.118 -8.281 1.00 49.50 309 TRP A O 1
ATOM 2547 N N . HIS A 1 310 ? -30.026 -29.601 -6.213 1.00 43.56 310 HIS A N 1
ATOM 2548 C CA . HIS A 1 310 ? -30.300 -31.023 -6.383 1.00 43.56 310 HIS A CA 1
ATOM 2549 C C . HIS A 1 310 ? -31.765 -31.261 -6.055 1.00 43.56 310 HIS A C 1
ATOM 2551 O O . HIS A 1 310 ? -32.227 -30.667 -5.052 1.00 43.56 310 HIS A O 1
#